Protein AF-A0A3M0YZY7-F1 (afdb_monomer)

Mean predicted aligned error: 3.22 Å

Foldseek 3Di:
DDDQAFEEEEEAQPPCVLVVCLLSVVLRHAPQEYADQDPVCQVVSQVSSVVRDPHPHYYDHDPLVRCVVRVGQEYAYPHPQQCQLVVLVVDLVRHLHAYEYEPQNHDDPVDDLVVRLVSLVVSVVSCVVSVHHYAYDQLQLVVLVVVVVVVCVVVVPDDFQEKEWAKAAADPDPQDALLVQLRNPVLNVLLNCCLVQVQWDWPLVPWDWDDDRNKIKIWIWTDRPPGIHIYIYITGYDDDPPRIWTWMDGPNWIWTWDWDADPVRAIWIWIDTPVDIDTDHRSSSVQVSCVVVVNHRQTSVNSSVSSVVSSSVSVVSVVVVVD

pLDDT: mean 96.31, std 4.99, range [47.91, 98.88]

Structure (mmCIF, N/CA/C/O backbone):
data_AF-A0A3M0YZY7-F1
#
_entry.id   AF-A0A3M0YZY7-F1
#
loop_
_atom_site.group_PDB
_atom_site.id
_atom_site.type_symbol
_atom_site.label_atom_id
_atom_site.label_alt_id
_atom_site.label_comp_id
_atom_site.label_asym_id
_atom_site.label_entity_id
_atom_site.label_seq_id
_atom_site.pdbx_PDB_ins_code
_atom_site.Cartn_x
_atom_site.Cartn_y
_atom_site.Cartn_z
_atom_site.occupancy
_atom_site.B_iso_or_equiv
_atom_site.auth_seq_id
_atom_site.auth_comp_id
_atom_site.auth_asym_id
_atom_site.auth_atom_id
_atom_site.pdbx_PDB_model_num
ATOM 1 N N . MET A 1 1 ? -5.269 -25.102 -25.346 1.00 47.91 1 MET A N 1
ATOM 2 C CA . MET A 1 1 ? -3.889 -24.738 -24.962 1.00 47.91 1 MET A CA 1
ATOM 3 C C . MET A 1 1 ? -4.014 -23.803 -23.776 1.00 47.91 1 MET A C 1
ATOM 5 O O . MET A 1 1 ? -4.890 -22.951 -23.838 1.00 47.91 1 MET A O 1
ATOM 9 N N . ALA A 1 2 ? -3.268 -24.015 -22.689 1.00 61.41 2 ALA A N 1
ATOM 10 C CA . ALA A 1 2 ? -3.267 -23.056 -21.584 1.00 61.41 2 ALA A CA 1
ATOM 11 C C . ALA A 1 2 ? -2.738 -21.711 -22.106 1.00 61.41 2 ALA A C 1
ATOM 13 O O . ALA A 1 2 ? -1.818 -21.710 -22.929 1.00 61.41 2 ALA A O 1
ATOM 14 N N . SER A 1 3 ? -3.344 -20.600 -21.687 1.00 72.69 3 SER A N 1
ATOM 15 C CA . SER A 1 3 ? -2.814 -19.271 -21.990 1.00 72.69 3 SER A CA 1
ATOM 16 C C . SER A 1 3 ? -1.376 -19.161 -21.463 1.00 72.69 3 SER A C 1
ATOM 18 O O . SER A 1 3 ? -1.067 -19.780 -20.439 1.00 72.69 3 SER A O 1
ATOM 20 N N . PRO A 1 4 ? -0.482 -1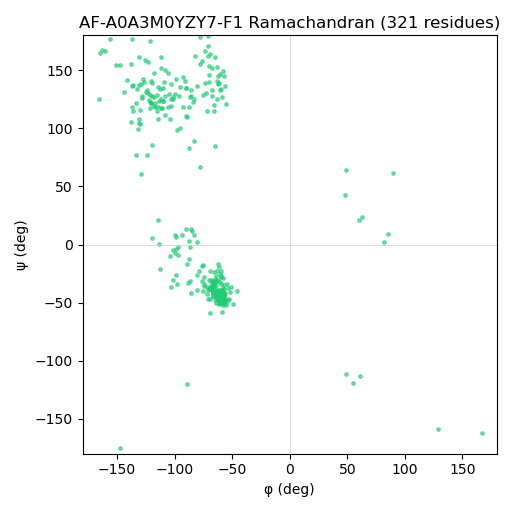8.438 -22.158 1.00 86.75 4 PRO A N 1
ATOM 21 C CA . PRO A 1 4 ? 0.873 -18.215 -21.665 1.00 86.75 4 PRO A CA 1
ATOM 22 C C . PRO A 1 4 ? 0.845 -17.526 -20.292 1.00 86.75 4 PRO A C 1
ATOM 24 O O . PRO A 1 4 ? -0.083 -16.776 -19.990 1.00 86.75 4 PRO A O 1
ATOM 27 N N . ALA A 1 5 ? 1.854 -17.806 -19.463 1.00 93.88 5 ALA A N 1
ATOM 28 C CA . ALA A 1 5 ? 2.016 -17.155 -18.166 1.00 93.88 5 ALA A CA 1
ATOM 29 C C . ALA A 1 5 ? 2.191 -15.634 -18.352 1.00 93.88 5 ALA A C 1
ATOM 31 O O . ALA A 1 5 ? 3.003 -15.245 -19.197 1.00 93.88 5 ALA A O 1
ATOM 32 N N . PRO A 1 6 ? 1.484 -14.783 -17.581 1.00 97.62 6 PRO A N 1
ATOM 33 C CA . PRO A 1 6 ? 1.647 -13.336 -17.670 1.00 97.62 6 PRO A CA 1
ATOM 34 C C . PRO A 1 6 ? 3.078 -12.908 -17.354 1.00 97.62 6 PRO A C 1
ATOM 36 O O . PRO A 1 6 ? 3.660 -13.355 -16.364 1.00 97.62 6 PRO A O 1
ATOM 39 N N . LYS A 1 7 ? 3.645 -12.023 -18.167 1.00 98.69 7 LYS A N 1
ATOM 40 C CA . LYS A 1 7 ? 4.985 -11.469 -17.975 1.00 98.69 7 LYS A CA 1
ATOM 41 C C . LYS A 1 7 ? 4.944 -10.209 -17.132 1.00 98.69 7 LYS A C 1
ATOM 43 O O . LYS A 1 7 ? 4.167 -9.295 -17.399 1.00 98.69 7 LYS A O 1
ATOM 48 N N . VAL A 1 8 ? 5.857 -10.126 -16.172 1.00 98.81 8 VAL A N 1
ATOM 49 C CA . VAL A 1 8 ? 5.970 -9.001 -15.244 1.00 98.81 8 VAL A CA 1
ATOM 50 C C . VAL A 1 8 ? 7.344 -8.350 -15.347 1.00 98.81 8 VAL A C 1
ATOM 52 O O . VAL A 1 8 ? 8.371 -9.025 -15.234 1.00 98.81 8 VAL A O 1
ATOM 55 N N . VAL A 1 9 ? 7.372 -7.029 -15.513 1.00 98.88 9 VAL A N 1
ATOM 56 C CA . VAL A 1 9 ? 8.584 -6.215 -15.336 1.00 98.88 9 VAL A CA 1
ATOM 57 C C . VAL A 1 9 ? 8.514 -5.499 -13.990 1.00 98.88 9 VAL A C 1
ATOM 59 O O . VAL A 1 9 ? 7.560 -4.780 -13.719 1.00 98.88 9 VAL A O 1
ATOM 62 N N . ILE A 1 10 ? 9.534 -5.679 -13.146 1.00 98.88 10 ILE A N 1
ATOM 63 C CA . ILE A 1 10 ? 9.585 -5.095 -11.799 1.00 98.88 10 ILE A CA 1
ATOM 64 C C . ILE A 1 10 ? 10.524 -3.889 -11.781 1.00 98.88 10 ILE A C 1
ATOM 66 O O . ILE A 1 10 ? 11.734 -4.015 -11.985 1.00 98.88 10 ILE A O 1
ATOM 70 N N . VAL A 1 11 ? 9.999 -2.715 -11.456 1.00 98.81 11 VAL A N 1
ATOM 71 C CA . VAL A 1 11 ? 10.780 -1.495 -11.263 1.00 98.81 11 VAL A CA 1
ATOM 72 C C . VAL A 1 11 ? 11.204 -1.392 -9.800 1.00 98.81 11 VAL A C 1
ATOM 74 O O . VAL A 1 11 ? 10.386 -1.159 -8.924 1.00 98.81 11 VAL A O 1
ATOM 77 N N . GLY A 1 12 ? 12.497 -1.544 -9.504 1.00 98.06 12 GLY A N 1
ATOM 78 C CA . GLY A 1 12 ? 13.015 -1.462 -8.132 1.00 98.06 12 GLY A CA 1
ATOM 79 C C . GLY A 1 12 ? 13.040 -2.795 -7.368 1.00 98.06 12 GLY A C 1
ATOM 80 O O . GLY A 1 12 ? 12.474 -2.928 -6.288 1.00 98.06 12 GLY A O 1
ATOM 81 N N . ALA A 1 13 ? 13.796 -3.781 -7.856 1.00 97.00 13 ALA A N 1
ATOM 82 C CA . ALA A 1 13 ? 13.826 -5.133 -7.279 1.00 97.00 13 ALA A CA 1
ATOM 83 C C . ALA A 1 13 ? 14.791 -5.359 -6.084 1.00 97.00 13 ALA A C 1
ATOM 85 O O . ALA A 1 13 ? 15.029 -6.501 -5.704 1.00 97.00 13 ALA A O 1
ATOM 86 N N . ARG A 1 14 ? 15.381 -4.320 -5.466 1.00 93.38 14 ARG A N 1
ATOM 87 C CA . ARG A 1 14 ? 16.314 -4.495 -4.320 1.00 93.38 14 ARG A CA 1
ATOM 88 C C . ARG A 1 14 ? 15.612 -4.596 -2.970 1.00 93.38 14 ARG A C 1
ATOM 90 O O . ARG A 1 14 ? 16.045 -5.369 -2.119 1.00 93.38 14 ARG A O 1
ATOM 97 N N . GLY A 1 15 ? 14.595 -3.764 -2.755 1.00 92.88 15 GLY A N 1
ATOM 98 C CA . GLY A 1 15 ? 13.867 -3.624 -1.494 1.00 92.88 15 GLY A CA 1
ATOM 99 C C . GLY A 1 15 ? 12.696 -4.593 -1.412 1.00 92.88 15 GLY A C 1
ATOM 100 O O . GLY A 1 15 ? 12.891 -5.804 -1.476 1.00 92.88 15 GLY A O 1
ATOM 101 N N . ILE A 1 16 ? 11.485 -4.054 -1.278 1.00 96.00 16 ILE A N 1
ATOM 102 C CA . ILE A 1 16 ? 10.255 -4.851 -1.267 1.00 96.00 16 ILE A CA 1
ATOM 103 C C . ILE A 1 16 ? 10.006 -5.553 -2.614 1.00 96.00 16 ILE A C 1
ATOM 105 O O . ILE A 1 16 ? 9.548 -6.692 -2.624 1.00 96.00 16 ILE A O 1
ATOM 109 N 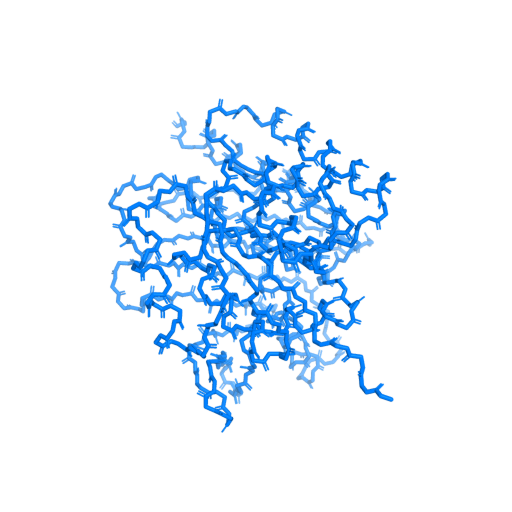N . GLY A 1 17 ? 10.462 -4.968 -3.731 1.00 98.06 17 GLY A N 1
ATOM 110 C CA . GLY A 1 17 ? 10.272 -5.526 -5.075 1.00 98.06 17 GLY A CA 1
ATOM 111 C C . GLY A 1 17 ? 10.865 -6.923 -5.309 1.00 98.06 17 GLY A C 1
ATOM 112 O O . GLY A 1 17 ? 10.369 -7.661 -6.154 1.00 98.06 17 GLY A O 1
ATOM 113 N N . ARG A 1 18 ? 11.867 -7.368 -4.531 1.00 98.06 18 ARG A N 1
ATOM 114 C CA . ARG A 1 18 ? 12.332 -8.774 -4.604 1.00 98.06 18 ARG A CA 1
ATOM 115 C C . ARG A 1 18 ? 11.285 -9.767 -4.097 1.00 98.06 18 ARG A C 1
ATOM 117 O O . ARG A 1 18 ? 11.244 -10.908 -4.548 1.00 98.06 18 ARG A O 1
ATOM 124 N N . HIS A 1 19 ? 10.470 -9.343 -3.131 1.00 98.00 19 HIS A N 1
ATOM 125 C CA . HIS A 1 19 ? 9.385 -10.148 -2.583 1.00 98.00 19 HIS A CA 1
ATOM 126 C C . HIS A 1 19 ? 8.217 -10.191 -3.570 1.00 98.00 19 HIS A C 1
ATOM 128 O O . HIS A 1 19 ? 7.710 -11.279 -3.815 1.00 98.00 19 HIS A O 1
ATOM 134 N N . HIS A 1 20 ? 7.907 -9.072 -4.235 1.00 98.62 20 HIS A N 1
ATOM 135 C CA . HIS A 1 20 ? 6.948 -9.038 -5.344 1.00 98.62 20 HIS A CA 1
ATOM 136 C C . HIS A 1 20 ? 7.359 -9.984 -6.471 1.00 98.62 20 HIS A C 1
ATOM 138 O O . HIS A 1 20 ? 6.595 -10.868 -6.834 1.00 98.62 20 HIS A O 1
ATOM 144 N N . ALA A 1 21 ? 8.600 -9.882 -6.961 1.00 98.62 21 ALA A N 1
ATOM 145 C CA . ALA A 1 21 ? 9.108 -10.758 -8.017 1.00 98.62 21 ALA A CA 1
ATOM 146 C C . ALA A 1 21 ? 8.994 -12.249 -7.646 1.00 98.62 21 ALA A C 1
ATOM 148 O O . ALA A 1 21 ? 8.580 -13.068 -8.466 1.00 98.62 21 ALA A O 1
ATOM 149 N N . ARG A 1 22 ? 9.302 -12.605 -6.391 1.00 98.25 22 ARG A N 1
ATOM 150 C CA . ARG A 1 22 ? 9.108 -13.972 -5.894 1.00 98.25 22 ARG A CA 1
ATOM 151 C C . ARG A 1 22 ? 7.632 -14.369 -5.877 1.00 98.25 22 ARG A C 1
ATOM 153 O O . ARG A 1 22 ? 7.326 -15.499 -6.243 1.00 98.25 22 ARG A O 1
ATOM 160 N N . TRP A 1 23 ? 6.738 -13.493 -5.427 1.00 98.50 23 TRP A N 1
ATOM 161 C CA . TRP A 1 23 ? 5.312 -13.804 -5.362 1.00 98.50 23 TRP A CA 1
ATOM 162 C C . TRP A 1 23 ? 4.665 -13.907 -6.733 1.00 98.50 23 TRP A C 1
ATOM 164 O O . TRP A 1 23 ? 3.919 -14.853 -6.943 1.00 98.50 23 TRP A O 1
ATOM 174 N N . TRP A 1 24 ? 5.045 -13.067 -7.695 1.00 98.56 24 TRP A N 1
ATOM 175 C CA . TRP A 1 24 ? 4.657 -13.254 -9.091 1.00 98.56 24 TRP A CA 1
ATOM 176 C C . TRP A 1 24 ? 5.027 -14.642 -9.606 1.00 98.56 24 TRP A C 1
ATOM 178 O O . TRP A 1 24 ? 4.173 -15.341 -10.141 1.00 98.56 24 TRP A O 1
ATOM 188 N N . TYR A 1 25 ? 6.266 -15.076 -9.361 1.00 98.31 25 TYR A N 1
ATOM 189 C CA . TYR A 1 25 ? 6.704 -16.421 -9.729 1.00 98.31 25 TYR A CA 1
ATOM 190 C C . TYR A 1 25 ? 5.885 -17.525 -9.034 1.00 98.31 25 TYR A C 1
ATOM 192 O O . TYR A 1 25 ? 5.484 -18.494 -9.675 1.00 98.31 25 TYR A O 1
ATOM 200 N N . VAL A 1 26 ? 5.623 -17.393 -7.728 1.00 97.31 26 VAL A N 1
ATOM 201 C CA . VAL A 1 26 ? 4.829 -18.372 -6.958 1.00 97.31 26 VAL A CA 1
ATOM 202 C C . VAL A 1 26 ? 3.382 -18.453 -7.454 1.00 97.31 26 VAL A C 1
ATOM 204 O O . VAL A 1 26 ? 2.821 -19.545 -7.478 1.00 97.31 26 VAL A O 1
ATOM 207 N N . GLU A 1 27 ? 2.800 -17.336 -7.888 1.00 97.69 27 GLU A N 1
ATOM 208 C CA . GLU A 1 27 ? 1.446 -17.267 -8.457 1.00 97.69 27 GLU A CA 1
ATOM 209 C C . GLU A 1 27 ? 1.394 -17.619 -9.958 1.00 97.69 27 GLU A C 1
ATOM 211 O O . GLU A 1 27 ? 0.351 -17.492 -10.595 1.00 97.69 27 GLU A O 1
ATOM 216 N N . GLY A 1 28 ? 2.503 -18.096 -10.534 1.00 97.06 28 GLY A N 1
ATOM 217 C CA . GLY A 1 28 ? 2.551 -18.612 -11.904 1.00 97.06 28 GLY A CA 1
ATOM 218 C C . GLY A 1 28 ? 2.755 -17.560 -12.996 1.00 97.06 28 GLY A C 1
ATOM 219 O O . GLY A 1 28 ? 2.671 -17.906 -14.173 1.00 97.06 28 GLY A O 1
ATOM 220 N N . ALA A 1 29 ? 3.049 -16.310 -12.637 1.00 98.25 29 ALA A N 1
ATOM 221 C CA . ALA A 1 29 ? 3.517 -15.292 -13.574 1.00 98.25 29 ALA A CA 1
ATOM 222 C C . ALA A 1 29 ? 5.035 -15.421 -13.820 1.00 98.25 29 ALA A C 1
ATOM 224 O O . ALA A 1 29 ? 5.767 -16.040 -13.046 1.00 98.25 29 ALA A O 1
ATOM 225 N N . GLU A 1 30 ? 5.528 -14.819 -14.900 1.00 98.31 30 GLU A N 1
ATOM 226 C CA . GLU A 1 30 ? 6.941 -14.797 -15.279 1.00 98.31 30 GLU A CA 1
ATOM 227 C C . GLU A 1 30 ? 7.561 -13.427 -14.954 1.00 98.31 30 GLU A C 1
ATOM 229 O O . GLU A 1 30 ? 7.299 -12.460 -15.669 1.00 98.31 30 GLU A O 1
ATOM 234 N N . PRO A 1 31 ? 8.432 -13.304 -13.931 1.00 98.50 31 PRO A N 1
ATOM 235 C CA . PRO A 1 31 ? 9.272 -12.120 -13.749 1.00 98.50 31 PRO A CA 1
ATOM 236 C C . PRO A 1 31 ? 10.279 -11.978 -14.907 1.00 98.50 31 PRO A C 1
ATOM 238 O O . PRO A 1 31 ? 11.420 -12.438 -14.829 1.00 98.50 31 PRO A O 1
ATOM 241 N N . ALA A 1 32 ? 9.840 -11.357 -16.000 1.00 98.56 32 ALA A N 1
ATOM 242 C CA . ALA A 1 32 ? 10.542 -11.289 -17.278 1.00 98.56 32 ALA A CA 1
ATOM 243 C C . ALA A 1 32 ? 11.659 -10.236 -17.289 1.00 98.56 32 ALA A C 1
ATOM 245 O O . ALA A 1 32 ? 12.616 -10.347 -18.063 1.00 98.56 32 ALA A O 1
ATOM 246 N N . GLY A 1 33 ? 11.582 -9.231 -16.414 1.00 98.56 33 GLY A N 1
ATOM 247 C CA . GLY A 1 33 ? 12.664 -8.270 -16.278 1.00 98.56 33 GLY A CA 1
ATOM 248 C C . GLY A 1 33 ? 12.626 -7.411 -15.024 1.00 98.56 33 GLY A C 1
ATOM 249 O O . GLY A 1 33 ? 11.620 -7.341 -14.321 1.00 98.56 33 GLY A O 1
ATOM 250 N N . ILE A 1 34 ? 13.754 -6.760 -14.739 1.00 98.75 34 ILE A N 1
ATOM 251 C CA . ILE A 1 34 ? 13.888 -5.813 -13.631 1.00 98.75 34 ILE A CA 1
ATOM 252 C C . ILE A 1 34 ? 14.539 -4.505 -14.076 1.00 98.75 34 ILE A C 1
ATOM 254 O O . ILE A 1 34 ? 15.549 -4.507 -14.785 1.00 98.75 34 ILE A O 1
ATOM 258 N N . VAL A 1 35 ? 13.996 -3.390 -13.593 1.00 98.56 35 VAL A N 1
ATOM 259 C CA . VAL A 1 35 ? 14.549 -2.046 -13.790 1.00 98.56 35 VAL A CA 1
ATOM 260 C C . VAL A 1 35 ? 15.214 -1.584 -12.496 1.00 98.56 35 VAL A C 1
ATOM 262 O O . VAL A 1 35 ? 14.616 -1.621 -11.417 1.00 98.56 35 VAL A O 1
A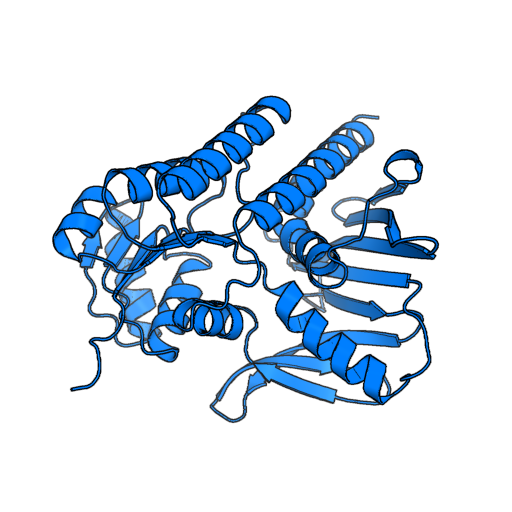TOM 265 N N . GLY A 1 36 ? 16.454 -1.115 -12.591 1.00 97.31 36 GLY A N 1
ATOM 266 C CA . GLY A 1 36 ? 17.150 -0.418 -11.508 1.00 97.31 36 GLY A CA 1
ATOM 267 C C . GLY A 1 36 ? 17.777 0.880 -12.003 1.00 97.31 36 GLY A C 1
ATOM 268 O O . GLY A 1 36 ? 17.999 1.055 -13.190 1.00 97.31 36 GLY A O 1
ATOM 269 N N . THR A 1 37 ? 18.105 1.802 -11.103 1.00 93.69 37 THR A N 1
ATOM 270 C CA . THR A 1 37 ? 18.699 3.097 -11.490 1.00 93.69 37 THR A CA 1
ATOM 271 C C . THR A 1 37 ? 20.223 3.062 -11.612 1.00 93.69 37 THR A C 1
ATOM 273 O O . THR A 1 37 ? 20.821 3.993 -12.140 1.00 93.69 37 THR A O 1
ATOM 276 N N . ASN A 1 38 ? 20.873 2.000 -11.124 1.00 94.06 38 ASN A N 1
ATOM 277 C CA . ASN A 1 38 ? 22.327 1.881 -11.116 1.00 94.06 38 ASN A CA 1
ATOM 278 C C . ASN A 1 38 ? 22.771 0.530 -11.686 1.00 94.06 38 ASN A C 1
ATOM 280 O O . ASN A 1 38 ? 22.668 -0.503 -11.011 1.00 94.06 38 ASN A O 1
ATOM 284 N N . ALA A 1 39 ? 23.338 0.574 -12.895 1.00 95.81 39 ALA A N 1
ATOM 285 C CA . ALA A 1 39 ? 23.857 -0.586 -13.614 1.00 95.81 39 ALA A CA 1
ATOM 286 C C . ALA A 1 39 ? 24.877 -1.398 -12.798 1.00 95.81 39 ALA A C 1
ATOM 288 O O . ALA A 1 39 ? 24.868 -2.625 -12.864 1.00 95.81 39 ALA A O 1
ATOM 289 N N . ALA A 1 40 ? 25.695 -0.748 -11.962 1.00 96.69 40 ALA A N 1
ATOM 290 C CA . ALA A 1 40 ? 26.689 -1.429 -11.131 1.00 96.69 40 ALA A CA 1
ATOM 291 C C . ALA A 1 40 ? 26.058 -2.335 -10.056 1.00 96.69 40 ALA A C 1
ATOM 293 O O . ALA A 1 40 ? 26.686 -3.290 -9.609 1.00 96.69 40 ALA A O 1
ATOM 294 N N . THR A 1 41 ? 24.811 -2.063 -9.653 1.00 95.75 41 THR A N 1
ATOM 295 C CA . THR A 1 41 ? 24.096 -2.828 -8.611 1.00 95.75 41 THR A CA 1
ATOM 296 C C . THR A 1 41 ? 23.115 -3.863 -9.171 1.00 95.75 41 THR A C 1
ATOM 298 O O . THR A 1 41 ? 22.571 -4.678 -8.421 1.00 95.75 41 THR A O 1
ATOM 301 N N . LEU A 1 42 ? 22.887 -3.867 -10.490 1.00 97.06 42 LEU A N 1
ATOM 302 C CA . LEU A 1 42 ? 21.991 -4.829 -11.137 1.00 97.06 42 LEU A CA 1
ATOM 303 C C . LEU A 1 42 ? 22.473 -6.283 -10.999 1.00 97.06 42 LEU A C 1
ATOM 305 O O . LEU A 1 42 ? 21.643 -7.111 -10.624 1.00 97.06 42 LEU A O 1
ATOM 309 N N . PRO A 1 43 ? 23.766 -6.627 -11.200 1.00 97.75 43 PRO A N 1
ATOM 310 C CA . PRO A 1 43 ? 24.217 -8.016 -11.072 1.00 97.75 43 PRO A CA 1
ATOM 311 C C . PRO A 1 43 ? 23.963 -8.610 -9.680 1.00 97.75 43 PRO A C 1
ATOM 313 O O . PRO A 1 43 ? 23.546 -9.760 -9.555 1.00 97.75 43 PRO A O 1
ATOM 316 N N . GLU A 1 44 ? 24.159 -7.815 -8.625 1.00 97.88 44 GLU A N 1
ATOM 317 C CA . GLU A 1 44 ? 23.865 -8.222 -7.245 1.00 97.88 44 GLU A CA 1
ATOM 318 C C . GLU A 1 44 ? 22.360 -8.431 -7.024 1.00 97.88 44 GLU A C 1
ATOM 320 O O . GLU A 1 44 ? 21.945 -9.393 -6.370 1.00 97.88 44 GLU A O 1
ATOM 325 N N . THR A 1 45 ? 21.533 -7.563 -7.611 1.00 97.94 45 THR A N 1
ATOM 326 C CA . THR A 1 45 ? 20.071 -7.684 -7.549 1.00 97.94 45 THR A CA 1
ATOM 327 C C . THR A 1 45 ? 19.607 -8.969 -8.240 1.00 97.94 45 THR A C 1
ATOM 329 O O . THR A 1 45 ? 18.871 -9.746 -7.637 1.00 97.94 45 THR A O 1
ATOM 332 N N . VAL A 1 46 ? 20.108 -9.259 -9.447 1.00 98.44 46 VAL A N 1
ATOM 333 C CA . VAL A 1 46 ? 19.823 -10.508 -10.180 1.00 98.44 46 VAL A CA 1
ATOM 334 C C . VAL A 1 46 ? 20.227 -11.732 -9.359 1.00 98.44 46 VAL A C 1
ATOM 336 O O . VAL A 1 46 ? 19.416 -12.636 -9.173 1.00 98.44 46 VAL A O 1
ATOM 339 N N . LYS A 1 47 ? 21.443 -11.740 -8.796 1.00 98.31 47 LYS A N 1
ATOM 340 C CA . LYS A 1 47 ? 21.925 -12.838 -7.943 1.00 98.31 47 LYS A CA 1
ATOM 341 C C . LYS A 1 47 ? 21.028 -13.048 -6.720 1.00 98.31 47 LYS A C 1
ATOM 343 O O . LYS A 1 47 ? 20.768 -14.186 -6.333 1.00 98.31 47 LYS A O 1
ATOM 348 N N . THR A 1 48 ? 20.541 -11.961 -6.123 1.00 98.19 48 THR A N 1
ATOM 349 C CA . THR A 1 48 ? 19.602 -12.024 -4.996 1.00 98.19 48 THR A CA 1
ATOM 350 C C . THR A 1 48 ? 18.300 -12.711 -5.412 1.00 98.19 48 THR A C 1
ATOM 352 O O . THR A 1 48 ? 17.876 -13.643 -4.733 1.00 98.19 48 THR A O 1
ATOM 355 N N . LEU A 1 49 ? 17.704 -12.334 -6.549 1.00 98.44 49 LEU A N 1
ATOM 356 C CA . LEU A 1 49 ? 16.474 -12.966 -7.047 1.00 98.44 49 LEU A CA 1
ATOM 357 C C . LEU A 1 49 ? 16.681 -14.449 -7.369 1.00 98.44 49 LEU A C 1
ATOM 359 O O . LEU A 1 49 ? 15.887 -15.277 -6.933 1.00 98.44 49 LEU A O 1
ATOM 363 N N . GLN A 1 50 ? 17.790 -14.788 -8.031 1.00 98.50 50 GLN A N 1
ATOM 364 C CA . GLN A 1 50 ? 18.163 -16.171 -8.352 1.00 98.50 50 GLN A CA 1
ATOM 365 C C . GLN A 1 50 ? 18.338 -17.055 -7.108 1.00 98.50 50 GLN A C 1
ATOM 367 O O . GLN A 1 50 ? 18.127 -18.263 -7.173 1.00 98.50 50 GLN A O 1
ATOM 372 N N . SER A 1 51 ? 18.702 -16.472 -5.960 1.00 97.94 51 SER A N 1
ATOM 373 C CA . SER A 1 51 ? 18.753 -17.203 -4.687 1.00 97.94 51 SER A CA 1
ATOM 374 C C . SER A 1 51 ? 17.373 -17.461 -4.066 1.00 97.94 51 SER A C 1
ATOM 376 O O . SER A 1 51 ? 17.242 -18.326 -3.203 1.00 97.94 51 SER A O 1
ATOM 378 N N . MET A 1 52 ? 16.344 -16.717 -4.486 1.00 97.06 52 MET A N 1
ATOM 379 C CA . MET A 1 52 ? 14.981 -16.791 -3.948 1.00 97.06 52 MET A CA 1
ATOM 380 C C . MET A 1 52 ? 14.054 -17.665 -4.804 1.00 97.06 52 MET A C 1
ATOM 382 O O . MET A 1 52 ? 13.151 -18.301 -4.258 1.00 97.06 52 MET A O 1
ATOM 386 N N . PHE A 1 53 ? 14.248 -17.661 -6.125 1.00 97.12 53 PHE A N 1
ATOM 387 C CA . PHE A 1 53 ? 13.474 -18.402 -7.127 1.00 97.12 53 PHE A CA 1
ATOM 388 C C . PHE A 1 53 ? 14.273 -18.452 -8.455 1.00 97.12 53 PHE A C 1
ATOM 390 O O . PHE A 1 53 ? 15.266 -17.733 -8.580 1.00 97.12 53 PHE A O 1
ATOM 397 N N . PRO A 1 54 ? 13.908 -19.276 -9.458 1.00 97.69 54 PRO A N 1
ATOM 398 C CA . PRO A 1 54 ? 14.696 -19.452 -10.681 1.00 97.69 54 PRO A CA 1
ATOM 399 C C . PRO A 1 54 ? 14.490 -18.282 -11.660 1.00 97.69 54 PRO A C 1
ATOM 401 O O . PRO A 1 54 ? 13.922 -18.434 -12.737 1.00 97.69 54 PRO A O 1
ATOM 404 N N . PHE A 1 55 ? 14.943 -17.089 -11.273 1.00 98.31 55 PHE A N 1
ATOM 405 C CA . PHE A 1 55 ? 14.853 -15.883 -12.089 1.00 98.31 55 PHE A CA 1
ATOM 406 C C . PHE A 1 55 ? 15.722 -15.992 -13.353 1.00 98.31 55 PHE A C 1
ATOM 408 O O . PHE A 1 55 ? 16.950 -16.114 -13.267 1.00 98.31 55 PHE A O 1
ATOM 415 N N . ALA A 1 56 ? 15.077 -15.897 -14.517 1.00 97.00 56 ALA A N 1
ATOM 416 C CA . ALA A 1 56 ? 15.706 -15.936 -15.841 1.00 97.00 56 ALA A CA 1
ATOM 417 C C . ALA A 1 56 ? 15.469 -14.656 -16.670 1.00 97.00 56 ALA A C 1
ATOM 419 O O . ALA A 1 56 ? 15.851 -14.601 -17.838 1.00 97.00 56 ALA A O 1
ATOM 420 N N . GLY A 1 57 ? 14.842 -13.639 -16.072 1.00 97.69 57 GLY A N 1
ATOM 421 C CA . GLY A 1 57 ? 14.534 -12.377 -16.732 1.00 97.69 57 GLY A CA 1
ATOM 422 C C . GLY A 1 57 ? 15.763 -11.509 -17.011 1.00 97.69 57 GLY A C 1
ATOM 423 O O . GLY A 1 57 ? 16.873 -11.755 -16.529 1.00 97.69 57 GLY A O 1
ATOM 424 N N . ILE A 1 58 ? 15.552 -10.445 -17.782 1.00 98.00 58 ILE A N 1
ATOM 425 C CA . ILE A 1 58 ? 16.596 -9.478 -18.135 1.00 98.00 58 ILE A CA 1
ATOM 426 C C . ILE A 1 58 ? 16.636 -8.302 -17.152 1.00 98.00 58 ILE A C 1
ATOM 428 O O . ILE A 1 58 ? 15.615 -7.835 -16.661 1.00 98.00 58 ILE A O 1
ATOM 432 N N . ALA A 1 59 ? 17.832 -7.797 -16.859 1.00 98.25 59 ALA A N 1
ATOM 433 C CA . ALA A 1 59 ? 18.017 -6.622 -16.012 1.00 98.25 59 ALA A CA 1
ATOM 434 C C . ALA A 1 59 ? 18.484 -5.428 -16.849 1.00 98.25 59 ALA A C 1
ATOM 436 O O . ALA A 1 59 ? 19.337 -5.580 -17.725 1.00 98.25 59 ALA A O 1
ATOM 437 N N . GLY A 1 60 ? 17.957 -4.243 -16.555 1.00 98.19 60 GLY A N 1
ATOM 438 C CA . GLY A 1 60 ? 18.287 -3.017 -17.274 1.00 98.19 60 GLY A CA 1
ATOM 439 C C . GLY A 1 60 ? 18.049 -1.760 -16.445 1.00 98.19 60 GLY A C 1
ATOM 440 O O . GLY A 1 60 ? 17.598 -1.815 -15.299 1.00 98.19 60 GLY A O 1
ATOM 441 N N . THR A 1 61 ? 18.391 -0.614 -17.029 1.00 98.00 61 THR A N 1
ATOM 442 C CA . THR A 1 61 ? 18.230 0.708 -16.398 1.00 98.00 61 THR A CA 1
ATOM 443 C C . THR A 1 61 ? 17.206 1.604 -17.086 1.00 98.00 61 THR A C 1
ATOM 445 O O . THR A 1 61 ? 17.003 2.733 -16.655 1.00 98.00 61 THR A O 1
ATOM 448 N N . SER A 1 62 ? 16.573 1.119 -18.152 1.00 98.00 62 SER A N 1
ATOM 449 C CA . SER A 1 62 ? 15.513 1.810 -18.883 1.00 98.00 62 SER A CA 1
ATOM 450 C C . SER A 1 62 ? 14.267 0.937 -18.839 1.00 98.00 62 SER A C 1
ATOM 452 O O . SER A 1 62 ? 14.325 -0.220 -19.256 1.00 98.00 62 SER A O 1
ATOM 454 N N . LEU A 1 63 ? 13.167 1.474 -18.299 1.00 98.50 63 LEU A N 1
ATOM 455 C CA . LEU A 1 63 ? 11.889 0.769 -18.311 1.00 98.50 63 LEU A CA 1
ATOM 456 C C . LEU A 1 63 ? 11.389 0.641 -19.753 1.00 98.50 63 LEU A C 1
ATOM 458 O O . LEU A 1 63 ? 11.042 -0.464 -20.148 1.00 98.50 63 LEU A O 1
ATOM 462 N N . ASN A 1 64 ? 11.470 1.707 -20.551 1.00 98.06 64 ASN A N 1
ATOM 463 C CA . ASN A 1 64 ? 11.168 1.666 -21.983 1.00 98.06 64 ASN A CA 1
ATOM 464 C C . ASN A 1 64 ? 11.887 0.505 -22.733 1.00 98.06 64 ASN A C 1
ATOM 466 O O . ASN A 1 64 ? 11.217 -0.305 -23.377 1.00 98.06 64 ASN A O 1
ATOM 470 N N .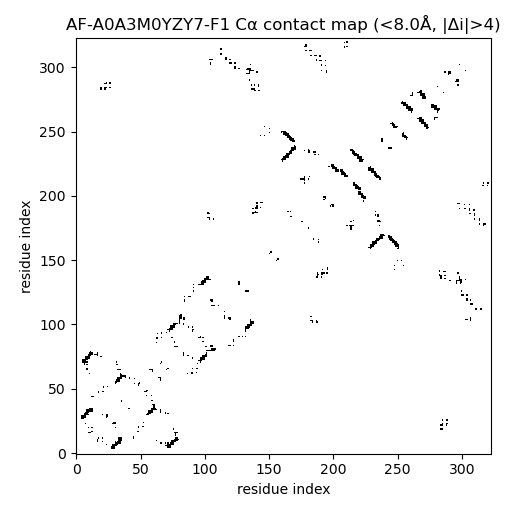 ASP A 1 65 ? 13.215 0.337 -22.599 1.00 98.00 65 ASP A N 1
ATOM 471 C CA . ASP A 1 65 ? 13.944 -0.787 -23.238 1.00 98.00 65 ASP A CA 1
ATOM 472 C C . ASP A 1 65 ? 13.385 -2.154 -22.810 1.00 98.00 65 ASP A C 1
ATOM 474 O O . ASP A 1 65 ? 13.185 -3.057 -23.626 1.00 98.00 65 ASP A O 1
ATOM 478 N N . LEU A 1 66 ? 13.108 -2.306 -21.514 1.00 98.19 66 LEU A N 1
ATOM 479 C CA . LEU A 1 66 ? 12.575 -3.541 -20.947 1.00 98.19 66 LEU A CA 1
ATOM 480 C C . LEU A 1 66 ? 11.137 -3.813 -21.393 1.00 98.19 66 LEU A C 1
ATOM 482 O O . LEU A 1 66 ? 10.824 -4.962 -21.690 1.00 98.19 66 LEU A O 1
ATOM 486 N N . ILE A 1 67 ? 10.291 -2.790 -21.513 1.00 98.44 67 ILE A N 1
ATOM 487 C CA . ILE A 1 67 ? 8.944 -2.911 -22.080 1.00 98.44 67 ILE A CA 1
ATOM 488 C C . ILE A 1 67 ? 9.032 -3.447 -23.511 1.00 98.44 67 ILE A C 1
ATOM 490 O O . ILE A 1 67 ? 8.415 -4.467 -23.822 1.00 98.44 67 ILE A O 1
ATOM 494 N N . HIS A 1 68 ? 9.875 -2.849 -24.355 1.00 97.94 68 HIS A N 1
ATOM 495 C CA . HIS A 1 68 ? 10.027 -3.277 -25.746 1.00 97.94 68 HIS A CA 1
ATOM 496 C C . HIS A 1 68 ? 10.552 -4.710 -25.873 1.00 97.94 68 HIS A C 1
ATOM 498 O O . HIS A 1 68 ? 10.079 -5.471 -26.718 1.00 97.94 68 HIS A O 1
ATOM 504 N N . ARG A 1 69 ? 11.512 -5.098 -25.029 1.00 98.19 69 ARG A N 1
ATOM 505 C CA . ARG A 1 69 ? 12.157 -6.417 -25.092 1.00 98.19 69 ARG A CA 1
ATOM 506 C C . ARG A 1 69 ? 11.335 -7.529 -24.448 1.00 98.19 69 ARG A C 1
ATOM 508 O O . ARG A 1 69 ? 11.340 -8.648 -24.958 1.00 98.19 69 ARG A O 1
ATOM 515 N N . CYS A 1 70 ? 10.674 -7.252 -23.328 1.00 98.06 70 CYS A N 1
ATOM 516 C CA . CYS A 1 70 ? 9.900 -8.249 -22.590 1.00 98.06 70 CYS A CA 1
ATOM 517 C C . CYS A 1 70 ? 8.467 -8.374 -23.111 1.00 98.06 70 CYS A C 1
ATOM 519 O O . CYS A 1 70 ? 7.930 -9.484 -23.054 1.00 98.06 70 CYS A O 1
ATOM 521 N N . GLN A 1 71 ? 7.885 -7.275 -23.616 1.00 98.12 71 GLN A N 1
ATOM 522 C CA . GLN A 1 71 ? 6.450 -7.130 -23.886 1.00 98.12 71 GLN A CA 1
ATOM 523 C C . GLN A 1 71 ? 5.633 -7.577 -22.657 1.00 98.12 71 GLN A C 1
ATOM 525 O O . GLN A 1 71 ? 4.999 -8.632 -22.704 1.00 98.12 71 GLN A O 1
ATOM 530 N N . PRO A 1 72 ? 5.766 -6.879 -21.509 1.00 98.56 72 PRO A N 1
ATOM 531 C CA . PRO A 1 72 ? 5.130 -7.302 -20.269 1.00 98.56 72 PRO A CA 1
ATOM 532 C C . PRO A 1 72 ? 3.611 -7.141 -20.324 1.00 98.56 72 PRO A C 1
ATOM 534 O O . PRO A 1 72 ? 3.106 -6.166 -20.871 1.00 98.56 72 PRO A O 1
ATOM 537 N N . ASP A 1 73 ? 2.901 -8.055 -19.666 1.00 98.75 73 ASP A N 1
ATOM 538 C CA . ASP A 1 73 ? 1.472 -7.914 -19.381 1.00 98.75 73 ASP A CA 1
ATOM 539 C C . ASP A 1 73 ? 1.241 -7.017 -18.153 1.00 98.75 73 ASP A C 1
ATOM 541 O O . ASP A 1 73 ? 0.183 -6.403 -18.011 1.00 98.75 73 ASP A O 1
ATOM 545 N N . ILE A 1 74 ? 2.226 -6.957 -17.245 1.00 98.88 74 ILE A N 1
ATOM 546 C CA . ILE A 1 74 ? 2.175 -6.190 -15.996 1.00 98.88 74 ILE A CA 1
ATOM 547 C C . ILE A 1 74 ? 3.507 -5.465 -15.760 1.00 98.88 74 ILE A C 1
ATOM 549 O O . ILE A 1 74 ? 4.584 -6.060 -15.870 1.00 98.88 74 ILE A O 1
ATOM 553 N N . VAL A 1 75 ? 3.447 -4.199 -15.348 1.00 98.88 75 VAL A N 1
ATOM 554 C CA . VAL A 1 75 ? 4.586 -3.485 -14.753 1.00 98.88 75 VAL A CA 1
ATOM 555 C C . VAL A 1 75 ? 4.317 -3.264 -13.266 1.00 98.88 75 VAL A C 1
ATOM 557 O O . VAL A 1 75 ? 3.305 -2.679 -12.889 1.00 98.88 75 VAL A O 1
ATOM 560 N N . ASP A 1 76 ? 5.230 -3.744 -12.421 1.00 98.88 76 ASP A N 1
ATOM 561 C CA . ASP A 1 76 ? 5.155 -3.643 -10.961 1.00 98.88 76 ASP A CA 1
ATOM 562 C C . ASP A 1 76 ? 6.188 -2.640 -10.431 1.00 98.88 76 ASP A C 1
ATOM 564 O O . ASP A 1 76 ? 7.401 -2.853 -10.512 1.00 98.88 76 ASP A O 1
ATOM 568 N N . ILE A 1 77 ? 5.707 -1.513 -9.918 1.00 98.88 77 ILE A N 1
ATOM 569 C CA . ILE A 1 77 ? 6.493 -0.346 -9.540 1.00 98.88 77 ILE A CA 1
ATOM 570 C C . ILE A 1 77 ? 6.763 -0.387 -8.037 1.00 98.88 77 ILE A C 1
ATOM 572 O O . ILE A 1 77 ? 5.942 0.029 -7.232 1.00 98.88 77 ILE A O 1
ATOM 576 N N . CYS A 1 78 ? 7.949 -0.861 -7.657 1.00 98.50 78 CYS A N 1
ATOM 577 C CA . CYS A 1 78 ? 8.420 -1.002 -6.273 1.00 98.50 78 CYS A CA 1
ATOM 578 C C . CYS A 1 78 ? 9.616 -0.084 -5.940 1.00 98.50 78 CYS A C 1
ATOM 580 O O . CYS A 1 78 ? 10.434 -0.395 -5.062 1.00 98.50 78 CYS A O 1
ATOM 582 N N . CYS A 1 79 ? 9.813 0.992 -6.702 1.00 97.44 79 CYS A N 1
ATOM 583 C CA . CYS A 1 79 ? 10.927 1.919 -6.508 1.00 97.44 79 CYS A CA 1
ATOM 584 C C . CYS A 1 79 ? 10.672 2.878 -5.323 1.00 97.44 79 CYS A C 1
ATOM 586 O O . CYS A 1 79 ? 9.645 2.789 -4.668 1.00 97.44 79 CYS A O 1
ATOM 588 N N . PRO A 1 80 ? 11.605 3.783 -4.973 1.00 96.50 80 PRO A N 1
ATOM 589 C CA . PRO A 1 80 ? 11.324 4.817 -3.976 1.00 96.50 80 PRO A CA 1
ATOM 590 C C . PRO A 1 80 ? 10.173 5.745 -4.398 1.00 96.50 80 PRO A C 1
ATOM 592 O O . PRO A 1 80 ? 10.052 6.073 -5.581 1.00 96.50 80 PRO A O 1
ATOM 595 N N . HIS A 1 81 ? 9.401 6.219 -3.414 1.00 96.38 81 HIS A N 1
ATOM 596 C CA . HIS A 1 81 ? 8.131 6.934 -3.618 1.00 96.38 81 HIS A CA 1
ATOM 597 C C . HIS A 1 81 ? 8.193 8.130 -4.594 1.00 96.38 81 HIS A C 1
ATOM 599 O O . HIS A 1 81 ? 7.302 8.222 -5.439 1.00 96.38 81 HIS A O 1
ATOM 605 N N . PRO A 1 82 ? 9.244 8.986 -4.598 1.00 97.69 82 PRO A N 1
ATOM 606 C CA . PRO A 1 82 ? 9.306 10.127 -5.523 1.00 97.69 82 PRO A CA 1
ATOM 607 C C . PRO A 1 82 ? 9.329 9.741 -7.010 1.00 97.69 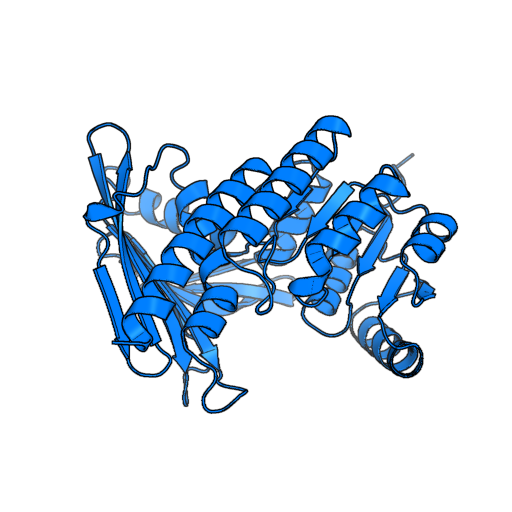82 PRO A C 1
ATOM 609 O O . PRO A 1 82 ? 9.106 10.576 -7.878 1.00 97.69 82 PRO A O 1
ATOM 612 N N . ALA A 1 83 ? 9.628 8.478 -7.332 1.00 97.88 83 ALA A N 1
ATOM 613 C CA . ALA A 1 83 ? 9.701 7.999 -8.708 1.00 97.88 83 ALA A CA 1
ATOM 614 C C . ALA A 1 83 ? 8.433 7.268 -9.186 1.00 97.88 83 ALA A C 1
ATOM 616 O O . ALA A 1 83 ? 8.390 6.901 -10.360 1.00 97.88 83 ALA A O 1
ATOM 617 N N . HIS A 1 84 ? 7.426 7.052 -8.327 1.00 98.62 84 HIS A N 1
ATOM 618 C CA . HIS A 1 84 ? 6.225 6.281 -8.676 1.00 98.62 84 HIS A CA 1
ATOM 619 C C . HIS A 1 84 ? 5.480 6.887 -9.869 1.00 98.62 84 HIS A C 1
ATOM 621 O O . HIS A 1 84 ? 5.371 6.235 -10.906 1.00 98.62 84 HIS A O 1
ATOM 627 N N . ALA A 1 85 ? 5.065 8.156 -9.761 1.00 98.44 85 ALA A N 1
ATOM 628 C CA . ALA A 1 85 ? 4.318 8.856 -10.809 1.00 98.44 85 ALA A CA 1
ATOM 629 C C . ALA A 1 85 ? 5.029 8.787 -12.167 1.00 98.44 85 ALA A C 1
ATOM 631 O O . ALA A 1 85 ? 4.433 8.401 -13.171 1.00 98.44 85 ALA A O 1
ATOM 632 N N . ARG A 1 86 ? 6.342 9.053 -12.187 1.00 98.12 86 ARG A N 1
ATOM 633 C CA . ARG A 1 86 ? 7.149 8.985 -13.412 1.00 98.12 86 ARG A CA 1
ATOM 634 C C . ARG A 1 86 ? 7.081 7.612 -14.082 1.00 98.12 86 ARG A C 1
ATOM 636 O O . ARG A 1 86 ? 6.928 7.553 -15.297 1.00 98.12 86 ARG A O 1
ATOM 643 N N . TYR A 1 87 ? 7.226 6.522 -13.328 1.00 98.69 87 TYR A N 1
ATOM 644 C CA . TYR A 1 87 ? 7.184 5.179 -13.912 1.00 98.69 87 TYR A CA 1
ATOM 645 C C . TYR A 1 87 ? 5.771 4.739 -14.303 1.00 98.69 87 TYR A C 1
ATOM 647 O O . TYR A 1 87 ? 5.637 3.965 -15.249 1.00 98.69 87 TYR A O 1
ATOM 655 N N . ILE A 1 88 ? 4.729 5.246 -13.637 1.00 98.69 88 ILE A N 1
ATOM 656 C CA . ILE A 1 88 ? 3.341 5.039 -14.072 1.00 98.69 88 ILE A CA 1
ATOM 657 C C . ILE A 1 88 ? 3.134 5.712 -15.436 1.00 98.69 88 ILE A C 1
ATOM 659 O O . ILE A 1 88 ? 2.722 5.042 -16.378 1.00 98.69 88 ILE A O 1
ATOM 663 N N . HIS A 1 89 ? 3.515 6.988 -15.582 1.00 98.44 89 HIS A N 1
ATOM 664 C CA . HIS A 1 89 ? 3.466 7.694 -16.869 1.00 98.44 89 HIS A CA 1
ATOM 665 C C . HIS A 1 89 ? 4.259 6.972 -17.965 1.00 98.44 89 HIS A C 1
ATOM 667 O O . HIS A 1 89 ? 3.741 6.757 -19.057 1.00 98.44 89 HIS A O 1
ATOM 673 N N . GLU A 1 90 ? 5.504 6.577 -17.678 1.00 98.38 90 GLU A N 1
ATOM 674 C CA . GLU A 1 90 ? 6.342 5.841 -18.633 1.00 98.38 90 GLU A CA 1
ATOM 675 C C . GLU A 1 90 ? 5.685 4.511 -19.039 1.00 98.38 90 GLU A C 1
ATOM 677 O O . GLU A 1 90 ? 5.669 4.177 -20.215 1.00 98.38 90 GLU A O 1
ATOM 682 N N . THR A 1 91 ? 5.064 3.783 -18.108 1.00 98.62 91 THR A N 1
ATOM 683 C CA . THR A 1 91 ? 4.367 2.528 -18.433 1.00 98.62 91 THR A CA 1
ATOM 684 C C . THR A 1 91 ? 3.187 2.748 -19.377 1.00 98.62 91 THR A C 1
ATOM 686 O O . THR A 1 91 ? 3.050 2.013 -20.355 1.00 98.62 91 THR A O 1
ATOM 689 N N . ILE A 1 92 ? 2.354 3.757 -19.096 1.00 98.31 92 ILE A N 1
ATOM 690 C CA . ILE A 1 92 ? 1.154 4.058 -19.890 1.00 98.31 92 ILE A CA 1
ATOM 691 C C . ILE A 1 92 ? 1.533 4.504 -21.304 1.00 98.31 92 ILE A C 1
ATOM 693 O O . ILE A 1 92 ? 0.903 4.074 -22.266 1.00 98.31 92 ILE A O 1
ATOM 697 N N . ASN A 1 93 ? 2.581 5.321 -21.432 1.00 97.44 93 ASN A N 1
ATOM 698 C CA . ASN A 1 93 ? 3.033 5.836 -22.724 1.00 97.44 93 ASN A CA 1
ATOM 699 C C . ASN A 1 93 ? 3.672 4.761 -23.614 1.00 97.44 93 ASN A C 1
ATOM 701 O O . ASN A 1 93 ? 3.616 4.871 -24.836 1.00 97.44 93 ASN A O 1
ATOM 705 N N . GLU A 1 94 ? 4.308 3.753 -23.017 1.00 97.81 94 GLU A N 1
ATOM 706 C CA . GLU A 1 94 ? 5.132 2.786 -23.750 1.00 97.81 94 GLU A CA 1
ATOM 707 C C . GLU A 1 94 ? 4.442 1.424 -23.935 1.00 97.81 94 GLU A C 1
ATOM 709 O O . GLU A 1 94 ? 4.957 0.571 -24.659 1.00 97.81 94 GLU A O 1
ATOM 714 N N . SER A 1 95 ? 3.302 1.171 -23.276 1.00 97.62 95 SER A N 1
ATOM 715 C CA . SER A 1 95 ? 2.635 -0.137 -23.333 1.00 97.62 95 SER A CA 1
ATOM 716 C C . SER A 1 95 ? 1.159 -0.134 -22.933 1.00 97.62 95 SER A C 1
ATOM 718 O O . SER A 1 95 ? 0.657 0.786 -22.286 1.00 97.62 95 SER A O 1
ATOM 720 N N . ASP A 1 96 ? 0.490 -1.247 -23.246 1.00 97.62 96 ASP A N 1
ATOM 721 C CA . ASP A 1 96 ? -0.822 -1.622 -22.704 1.00 97.62 96 ASP A CA 1
ATOM 722 C C . ASP A 1 96 ? -0.737 -2.454 -21.412 1.00 97.62 96 ASP A C 1
ATOM 724 O O . ASP A 1 96 ? -1.730 -3.041 -20.981 1.00 97.62 96 ASP A O 1
ATOM 728 N N . ALA A 1 97 ? 0.441 -2.523 -20.783 1.00 98.44 97 ALA A N 1
ATOM 729 C CA . ALA A 1 97 ? 0.631 -3.310 -19.575 1.00 98.44 97 ALA A CA 1
ATOM 730 C C . ALA A 1 97 ? -0.241 -2.783 -18.429 1.00 98.44 97 ALA A C 1
ATOM 732 O O . ALA A 1 97 ? -0.382 -1.576 -18.208 1.00 98.44 97 ALA A O 1
ATOM 733 N N . ARG A 1 98 ? -0.787 -3.717 -17.654 1.00 98.62 98 ARG A N 1
ATOM 734 C CA . ARG A 1 98 ? -1.490 -3.415 -16.409 1.00 98.62 98 ARG A CA 1
ATOM 735 C C . ARG A 1 98 ? -0.473 -2.954 -15.358 1.00 98.62 98 ARG A C 1
ATOM 737 O O . ARG A 1 98 ? 0.704 -3.317 -15.420 1.00 98.62 98 ARG A O 1
ATOM 744 N N . ILE A 1 99 ? -0.903 -2.156 -14.389 1.00 98.88 99 ILE A N 1
ATOM 745 C CA . ILE A 1 99 ? 0.005 -1.475 -13.459 1.00 98.88 99 ILE A CA 1
ATOM 746 C C . ILE A 1 99 ? -0.234 -1.925 -12.023 1.00 98.88 99 ILE A C 1
ATOM 748 O O . ILE A 1 99 ? -1.334 -1.807 -11.485 1.00 98.88 99 ILE A O 1
ATOM 752 N N . VAL A 1 100 ? 0.837 -2.359 -11.368 1.00 98.88 100 VAL A N 1
ATOM 753 C CA . VAL A 1 100 ? 0.897 -2.522 -9.914 1.00 98.88 100 VAL A CA 1
ATOM 754 C C . VAL A 1 100 ? 1.875 -1.490 -9.370 1.00 98.88 100 VAL A C 1
ATOM 756 O O . VAL A 1 100 ? 2.948 -1.301 -9.932 1.00 98.88 100 VAL A O 1
ATOM 759 N N . CYS A 1 101 ? 1.514 -0.783 -8.304 1.00 98.81 101 CYS A N 1
ATOM 760 C CA . CYS A 1 101 ? 2.362 0.239 -7.702 1.00 98.81 101 CYS A CA 1
ATOM 761 C C . CYS A 1 101 ? 2.431 0.067 -6.189 1.00 98.81 101 CYS A C 1
ATOM 763 O O . CYS A 1 101 ? 1.404 -0.064 -5.518 1.00 98.81 101 CYS A O 1
ATOM 765 N N . GLU A 1 102 ? 3.645 0.140 -5.649 1.00 98.56 102 GLU A N 1
ATOM 766 C CA . GLU A 1 102 ? 3.867 0.250 -4.217 1.00 98.56 102 GLU A CA 1
ATOM 767 C C . GLU A 1 102 ? 3.296 1.533 -3.636 1.00 98.56 102 GLU A C 1
ATOM 769 O O . GLU A 1 102 ? 3.151 2.560 -4.300 1.00 98.56 102 GLU A O 1
ATOM 774 N N . LYS A 1 103 ? 2.953 1.453 -2.352 1.00 98.06 103 LYS A N 1
ATOM 775 C CA . LYS A 1 103 ? 2.458 2.592 -1.587 1.00 98.06 103 LYS A CA 1
ATOM 776 C C . LYS A 1 103 ? 3.610 3.519 -1.175 1.00 98.06 103 LYS A C 1
ATOM 778 O O . LYS A 1 103 ? 4.726 3.044 -0.949 1.00 98.06 103 LYS A O 1
ATOM 783 N N . PRO A 1 104 ? 3.326 4.809 -0.929 1.00 98.50 104 PRO A N 1
ATOM 784 C CA . PRO A 1 104 ? 2.112 5.539 -1.304 1.00 98.50 104 PRO A CA 1
ATOM 785 C C . PRO A 1 104 ? 2.052 5.776 -2.822 1.00 98.50 104 PRO A C 1
ATOM 787 O O . PRO A 1 104 ? 3.080 5.708 -3.486 1.00 98.50 104 PRO A O 1
ATOM 790 N N . LEU A 1 105 ? 0.869 6.087 -3.364 1.00 98.56 105 LEU A N 1
ATOM 791 C CA . LEU A 1 105 ? 0.699 6.358 -4.802 1.00 98.56 105 LEU A CA 1
ATOM 792 C C . LEU A 1 105 ? 1.639 7.477 -5.281 1.00 98.56 105 LEU A C 1
ATOM 794 O O . LEU A 1 105 ? 2.377 7.302 -6.246 1.00 98.56 105 LEU A O 1
ATOM 798 N N . VAL A 1 106 ? 1.644 8.597 -4.555 1.00 98.31 106 VAL A N 1
ATOM 799 C CA . VAL A 1 106 ? 2.563 9.720 -4.756 1.00 98.31 106 VAL A CA 1
ATOM 800 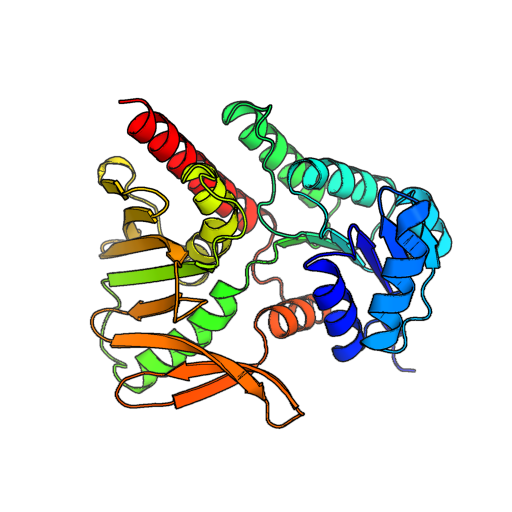C C . VAL A 1 106 ? 3.077 10.212 -3.412 1.00 98.31 106 VAL A C 1
ATOM 802 O O . VAL A 1 106 ? 2.322 10.327 -2.444 1.00 98.31 106 VAL A O 1
ATOM 805 N N . PHE A 1 107 ? 4.374 10.493 -3.345 1.00 98.31 107 PHE A N 1
ATOM 806 C CA . PHE A 1 107 ? 4.969 11.273 -2.269 1.00 98.31 107 PHE A CA 1
ATOM 807 C C . PHE A 1 107 ? 6.377 11.708 -2.664 1.00 98.31 107 PHE A C 1
ATOM 809 O O . PHE A 1 107 ? 7.237 10.872 -2.947 1.00 98.31 107 PHE A O 1
ATOM 816 N N . ASP A 1 108 ? 6.619 13.010 -2.600 1.00 97.50 108 ASP A N 1
ATOM 817 C CA . ASP A 1 108 ? 7.921 13.623 -2.807 1.00 97.50 108 ASP A CA 1
ATOM 818 C C . ASP A 1 108 ? 8.106 14.709 -1.737 1.00 97.50 108 ASP A C 1
ATOM 820 O O . ASP A 1 108 ? 7.287 15.632 -1.681 1.00 97.50 108 ASP A O 1
ATOM 824 N N . PRO A 1 109 ? 9.120 14.602 -0.855 1.00 95.19 109 PRO A N 1
ATOM 825 C CA . PRO A 1 109 ? 9.349 15.599 0.189 1.00 95.19 109 PRO A CA 1
ATOM 826 C C . PRO A 1 109 ? 9.654 17.000 -0.354 1.00 95.19 109 PRO A C 1
ATOM 828 O O . PRO A 1 109 ? 9.494 17.969 0.387 1.00 95.19 109 PRO A O 1
ATOM 831 N N . ASP A 1 110 ? 10.061 17.114 -1.621 1.00 96.50 110 ASP A N 1
ATOM 832 C CA . ASP A 1 110 ? 10.366 18.392 -2.265 1.00 96.50 110 ASP A CA 1
ATOM 833 C C . ASP A 1 110 ? 9.119 19.061 -2.881 1.00 96.50 110 ASP A C 1
ATOM 835 O O . ASP A 1 110 ? 9.202 20.175 -3.405 1.00 96.50 110 ASP A O 1
ATOM 839 N N . LYS A 1 111 ? 7.943 18.417 -2.802 1.00 97.62 111 LYS A N 1
ATOM 840 C CA . LYS A 1 111 ? 6.665 18.941 -3.305 1.00 97.62 111 LYS A CA 1
ATOM 841 C C . LYS A 1 111 ? 5.719 19.344 -2.177 1.00 97.62 111 LYS A C 1
ATOM 843 O O . LYS A 1 111 ? 5.692 18.772 -1.089 1.00 97.62 111 LYS A O 1
ATOM 848 N N . THR A 1 112 ? 4.880 20.333 -2.463 1.00 97.88 112 THR A N 1
ATOM 849 C CA . THR A 1 112 ? 3.777 20.727 -1.580 1.00 97.88 112 THR A CA 1
ATOM 850 C C . THR A 1 112 ? 2.611 19.742 -1.679 1.00 97.88 112 THR A C 1
ATOM 852 O O . THR A 1 112 ? 2.435 19.062 -2.688 1.00 97.88 112 THR A O 1
ATOM 855 N N . VAL A 1 113 ? 1.760 19.692 -0.651 1.00 98.00 113 VAL A N 1
ATOM 856 C CA . VAL A 1 113 ? 0.565 18.831 -0.664 1.00 98.00 113 VAL A CA 1
ATOM 857 C C . VAL A 1 113 ? -0.382 19.124 -1.836 1.00 98.00 113 VAL A C 1
ATOM 859 O O . VAL A 1 113 ? -0.806 18.159 -2.467 1.00 98.00 113 VAL A O 1
ATOM 862 N N . PRO A 1 114 ? -0.669 20.388 -2.212 1.00 98.56 114 PRO A N 1
ATOM 863 C CA . PRO A 1 114 ? -1.437 20.671 -3.424 1.00 98.56 114 PRO A CA 1
ATOM 864 C C . PRO A 1 114 ? -0.823 20.077 -4.698 1.00 98.56 114 PRO A C 1
ATOM 866 O O . PRO A 1 114 ? -1.550 19.472 -5.475 1.00 98.56 114 PRO A O 1
ATOM 869 N N . GLN A 1 115 ? 0.502 20.168 -4.877 1.00 98.50 115 GLN A N 1
ATOM 870 C CA . GLN A 1 115 ? 1.188 19.577 -6.038 1.00 98.50 115 GLN A CA 1
ATOM 871 C C . GLN A 1 115 ? 1.110 18.046 -6.043 1.00 98.50 115 GLN A C 1
ATOM 873 O O . GLN A 1 115 ? 0.967 17.439 -7.096 1.00 98.50 115 GLN A O 1
ATOM 878 N N . LEU A 1 116 ? 1.201 17.412 -4.870 1.00 98.62 116 LEU A N 1
ATOM 879 C CA . LEU A 1 116 ? 1.047 15.961 -4.751 1.00 98.62 116 LEU A CA 1
ATOM 880 C C . LEU A 1 116 ? -0.389 15.518 -5.060 1.00 98.62 116 LEU A C 1
ATOM 882 O O . LEU A 1 116 ? -0.585 14.492 -5.699 1.00 98.62 116 LEU A O 1
ATOM 886 N N . LEU A 1 117 ? -1.396 16.281 -4.629 1.00 98.69 117 LEU A N 1
ATOM 887 C CA . LEU A 1 117 ? -2.797 15.991 -4.948 1.00 98.69 117 LEU A CA 1
ATOM 888 C C . LEU A 1 117 ? -3.100 16.173 -6.439 1.00 98.69 117 LEU A C 1
ATOM 890 O O . LEU A 1 117 ? -3.834 15.364 -6.997 1.00 98.69 117 LEU A O 1
ATOM 894 N N . GLU A 1 118 ? -2.530 17.201 -7.068 1.00 98.62 118 GLU A N 1
ATOM 895 C CA . GLU A 1 118 ? -2.618 17.424 -8.515 1.00 98.62 118 GLU A CA 1
ATOM 896 C C . GLU A 1 118 ? -1.984 16.260 -9.288 1.00 98.62 118 GLU A C 1
ATOM 898 O O . GLU A 1 118 ? -2.663 15.641 -10.098 1.00 98.62 118 GLU A O 1
ATOM 903 N N . GLU A 1 119 ? -0.750 15.868 -8.951 1.00 98.56 119 GLU A N 1
ATOM 904 C CA . GLU A 1 119 ? -0.074 14.723 -9.581 1.00 98.56 119 GLU A CA 1
ATOM 905 C C . GLU A 1 119 ? -0.860 13.414 -9.397 1.00 98.56 119 GLU A C 1
ATOM 907 O O . GLU A 1 119 ? -0.972 12.612 -10.321 1.00 98.56 119 GLU A O 1
ATOM 912 N N . ALA A 1 120 ? -1.451 13.186 -8.220 1.00 98.69 120 ALA A N 1
ATOM 913 C CA . ALA A 1 120 ? -2.300 12.019 -7.996 1.00 98.69 120 ALA A CA 1
ATOM 914 C C . ALA A 1 120 ? -3.522 12.024 -8.934 1.00 98.69 120 ALA A C 1
ATOM 916 O O . ALA A 1 120 ? -3.840 11.007 -9.552 1.00 98.69 120 ALA A O 1
ATOM 917 N N . GLU A 1 121 ? -4.199 13.164 -9.057 1.00 98.62 121 GLU A N 1
ATOM 918 C CA . GLU A 1 121 ? -5.384 13.310 -9.901 1.00 98.62 121 GLU A CA 1
ATOM 919 C C . GLU A 1 121 ? -5.057 13.177 -11.396 1.00 98.62 121 GLU A C 1
ATOM 921 O O . GLU A 1 121 ? -5.804 12.525 -12.127 1.00 98.62 121 GLU A O 1
ATOM 926 N N . GLU A 1 122 ? -3.909 13.694 -11.839 1.00 98.50 122 GLU A N 1
ATOM 927 C CA . GLU A 1 122 ? -3.394 13.488 -13.197 1.00 98.50 122 GLU A CA 1
ATOM 928 C C . GLU A 1 122 ? -3.193 11.997 -13.502 1.00 98.50 122 GLU A C 1
ATOM 930 O O . GLU A 1 122 ? -3.616 11.516 -14.556 1.00 98.50 122 GLU A O 1
ATOM 935 N N . LEU A 1 123 ? -2.615 11.231 -12.567 1.00 98.56 123 LEU A N 1
ATOM 936 C CA . LEU A 1 123 ? -2.477 9.778 -12.719 1.00 98.56 123 LEU A CA 1
ATOM 937 C C . LEU A 1 123 ? -3.840 9.083 -12.796 1.00 98.56 123 LEU A C 1
ATOM 939 O O . LEU A 1 123 ? -4.016 8.178 -13.612 1.00 98.56 123 LEU A O 1
ATOM 943 N N . ARG A 1 124 ? -4.810 9.505 -11.972 1.00 98.69 124 ARG A N 1
ATOM 944 C CA . ARG A 1 124 ? -6.181 8.972 -11.996 1.00 98.69 124 ARG A CA 1
ATOM 945 C C . ARG A 1 124 ? -6.821 9.172 -13.361 1.00 98.69 124 ARG A C 1
ATOM 947 O O . ARG A 1 124 ? -7.349 8.219 -13.931 1.00 98.69 124 ARG A O 1
ATOM 954 N N . GLN A 1 125 ? -6.752 10.393 -13.882 1.00 98.50 125 GLN A N 1
ATOM 955 C CA . GLN A 1 125 ? -7.273 10.728 -15.200 1.00 98.50 125 GLN A CA 1
ATOM 956 C C . GLN A 1 125 ? -6.592 9.891 -16.283 1.00 98.50 125 GLN A C 1
ATOM 958 O O . GLN A 1 125 ? -7.279 9.254 -17.077 1.00 98.50 125 GLN A O 1
ATOM 963 N N . LEU A 1 126 ? -5.261 9.822 -16.269 1.00 98.06 126 LEU A N 1
ATOM 964 C CA . LEU A 1 126 ? -4.497 9.108 -17.284 1.00 98.06 126 LEU A CA 1
ATOM 965 C C . LEU A 1 126 ? -4.811 7.603 -17.313 1.00 98.06 126 LEU A C 1
ATOM 967 O O . LEU A 1 126 ? -4.953 7.023 -18.390 1.00 98.06 126 LEU A O 1
ATOM 971 N N . ILE A 1 127 ? -4.942 6.979 -16.138 1.00 98.44 127 ILE A N 1
ATOM 972 C CA . ILE A 1 127 ? -5.303 5.562 -15.995 1.00 98.44 127 ILE A CA 1
ATOM 973 C C . ILE A 1 127 ? -6.704 5.293 -16.554 1.00 98.44 127 ILE A C 1
ATOM 975 O O . ILE A 1 127 ? -6.881 4.318 -17.284 1.00 98.44 127 ILE A O 1
ATOM 979 N N . HIS A 1 128 ? -7.678 6.161 -16.261 1.00 98.31 128 HIS A N 1
ATOM 980 C CA . HIS A 1 128 ? -9.040 6.038 -16.795 1.00 98.31 128 HIS A CA 1
ATOM 981 C C . HIS A 1 128 ? -9.092 6.260 -18.309 1.00 98.31 128 HIS A C 1
ATOM 983 O O . HIS A 1 128 ? -9.730 5.484 -19.012 1.00 98.31 128 HIS A O 1
ATOM 989 N N . GLU A 1 129 ? -8.397 7.276 -18.827 1.00 98.25 129 GLU A N 1
ATOM 990 C CA . GLU A 1 129 ? -8.353 7.586 -20.265 1.00 98.25 129 GLU A CA 1
ATOM 991 C C . GLU A 1 129 ? -7.779 6.442 -21.109 1.00 98.25 129 GLU A C 1
ATOM 993 O O . GLU A 1 129 ? -8.196 6.254 -22.251 1.00 98.25 129 GLU A O 1
ATOM 998 N N . HIS A 1 130 ? -6.846 5.670 -20.548 1.00 98.12 130 HIS A N 1
ATOM 999 C CA . HIS A 1 130 ? -6.216 4.526 -21.215 1.00 98.12 130 HIS A CA 1
ATOM 1000 C C . HIS A 1 130 ? -6.823 3.175 -20.806 1.00 98.12 130 HIS A C 1
ATOM 1002 O O . HIS A 1 130 ? -6.264 2.131 -21.154 1.00 98.12 130 HIS A O 1
ATOM 1008 N N . GLU A 1 131 ? -7.926 3.190 -20.046 1.00 97.31 131 GLU A N 1
ATOM 1009 C CA . GLU A 1 131 ? -8.620 2.000 -19.533 1.00 97.31 131 GLU A CA 1
ATOM 1010 C C . GLU A 1 131 ? -7.652 0.988 -18.885 1.00 97.31 131 GLU A C 1
ATOM 1012 O O . GLU A 1 131 ? -7.717 -0.221 -19.118 1.00 97.31 131 GLU A O 1
ATOM 1017 N N . ARG A 1 132 ? -6.686 1.486 -18.099 1.00 96.81 132 ARG A N 1
ATOM 1018 C CA . ARG A 1 132 ? -5.633 0.654 -17.500 1.00 96.81 132 ARG 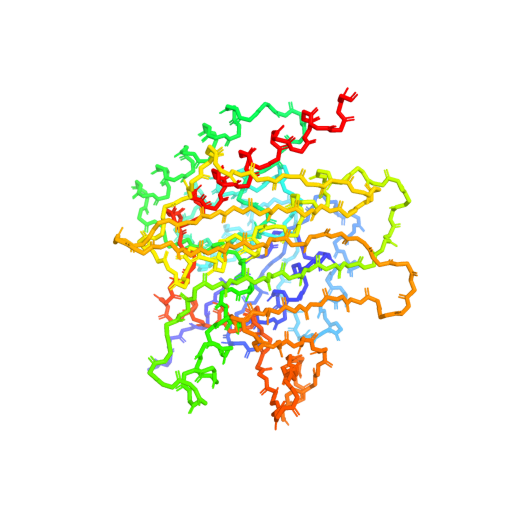A CA 1
ATOM 1019 C C . ARG A 1 132 ? -6.092 0.049 -16.181 1.00 96.81 132 ARG A C 1
ATOM 1021 O O . ARG A 1 132 ? -6.449 0.758 -15.243 1.00 96.81 132 ARG A O 1
ATOM 1028 N N . ASP A 1 133 ? -5.955 -1.268 -16.059 1.00 98.12 133 ASP A N 1
ATOM 1029 C CA . ASP A 1 133 ? -6.049 -1.937 -14.763 1.00 98.12 133 ASP A CA 1
ATOM 1030 C C . ASP A 1 133 ? -4.914 -1.459 -13.849 1.00 98.12 133 ASP A C 1
ATOM 1032 O O . ASP A 1 133 ? -3.732 -1.591 -14.176 1.00 98.12 133 ASP A O 1
ATOM 1036 N N . PHE A 1 134 ? -5.267 -0.971 -12.663 1.00 98.75 134 PHE A N 1
ATOM 1037 C CA . PHE A 1 134 ? -4.319 -0.441 -11.687 1.00 98.75 134 PHE A CA 1
ATOM 1038 C C . PHE A 1 134 ? -4.535 -1.061 -10.305 1.00 98.75 134 PHE A C 1
ATOM 1040 O O . PHE A 1 134 ? -5.673 -1.167 -9.850 1.00 98.75 134 PHE A O 1
ATOM 1047 N N . LEU A 1 135 ? -3.453 -1.413 -9.609 1.00 98.69 135 LEU A N 1
ATOM 1048 C CA . LEU A 1 135 ? -3.468 -1.832 -8.207 1.00 98.69 135 LEU A CA 1
ATOM 1049 C C . LEU A 1 135 ? -2.448 -1.043 -7.383 1.00 98.69 135 LEU A C 1
ATOM 1051 O O . LEU A 1 135 ? -1.251 -1.093 -7.660 1.00 98.69 135 LEU A O 1
ATOM 1055 N N . LEU A 1 136 ? -2.905 -0.424 -6.293 1.00 98.75 136 LEU A N 1
ATOM 1056 C CA . LEU A 1 136 ? -2.030 0.040 -5.216 1.00 98.75 136 LEU A CA 1
ATOM 1057 C C . LEU A 1 136 ? -1.793 -1.092 -4.206 1.00 98.75 136 LEU A C 1
ATOM 1059 O O . LEU A 1 136 ? -2.747 -1.655 -3.659 1.00 98.75 136 LEU A O 1
ATOM 1063 N N . THR A 1 137 ? -0.539 -1.418 -3.891 1.00 98.00 137 THR A N 1
ATOM 1064 C CA . THR A 1 137 ? -0.228 -2.518 -2.965 1.00 98.00 137 THR A CA 1
ATOM 1065 C C . THR A 1 137 ? -0.312 -2.077 -1.504 1.00 98.00 137 THR A C 1
ATOM 1067 O O . THR A 1 137 ? 0.649 -1.686 -0.841 1.00 98.00 137 THR A O 1
ATOM 1070 N N . THR A 1 138 ? -1.513 -2.200 -0.943 1.00 97.00 138 THR A N 1
ATOM 1071 C CA . THR A 1 138 ? -1.764 -2.056 0.493 1.00 97.00 138 THR A CA 1
ATOM 1072 C C . THR A 1 138 ? -2.228 -3.379 1.098 1.00 97.00 138 THR A C 1
ATOM 1074 O O . THR A 1 138 ? -3.361 -3.797 0.895 1.00 97.00 138 THR A O 1
ATOM 1077 N N . GLN A 1 139 ? -1.362 -4.017 1.885 1.00 95.56 139 GLN A N 1
ATOM 1078 C CA . GLN A 1 139 ? -1.557 -5.374 2.422 1.00 95.56 139 GLN A CA 1
ATOM 1079 C C . GLN A 1 139 ? -2.682 -5.510 3.470 1.00 95.56 139 GLN A C 1
ATOM 1081 O O . GLN A 1 139 ? -3.307 -6.559 3.594 1.00 95.56 139 GLN A O 1
ATOM 1086 N N . TYR A 1 140 ? -2.951 -4.463 4.250 1.00 97.00 140 TYR A N 1
ATOM 1087 C CA . TYR A 1 140 ? -3.857 -4.534 5.404 1.00 97.00 140 TYR A CA 1
ATOM 1088 C C . TYR A 1 140 ? -5.343 -4.762 5.075 1.00 97.00 140 TYR A C 1
ATOM 1090 O O . TYR A 1 140 ? -5.983 -5.476 5.842 1.00 97.00 140 TYR A O 1
ATOM 1098 N N . PRO A 1 141 ? -5.902 -4.261 3.956 1.00 96.69 141 PRO A N 1
ATOM 1099 C CA . PRO A 1 141 ? -7.197 -4.713 3.450 1.00 96.69 141 PRO A CA 1
ATOM 1100 C C . PRO A 1 141 ? -7.398 -6.237 3.418 1.00 96.69 141 PRO A C 1
ATOM 1102 O O . PRO A 1 141 ? -8.475 -6.707 3.771 1.00 96.69 141 PRO A O 1
ATOM 1105 N N . VAL A 1 142 ? -6.376 -7.024 3.049 1.00 97.31 142 VAL A N 1
ATOM 1106 C CA . VAL A 1 142 ? -6.479 -8.497 3.043 1.00 97.31 142 VAL A CA 1
ATOM 1107 C C . VAL A 1 142 ? -6.557 -9.048 4.467 1.00 97.31 142 VAL A C 1
ATOM 1109 O O . VAL A 1 142 ? -7.435 -9.852 4.766 1.00 97.31 142 VAL A O 1
ATOM 1112 N N . LEU A 1 143 ? -5.679 -8.588 5.365 1.00 97.06 143 LEU A N 1
ATOM 1113 C CA . LEU A 1 143 ? -5.687 -9.021 6.770 1.00 97.06 143 LEU A CA 1
ATOM 1114 C C . LEU A 1 143 ? -7.006 -8.684 7.462 1.00 97.06 143 LEU A C 1
ATOM 1116 O O . LEU A 1 143 ? -7.546 -9.489 8.213 1.00 97.06 143 LEU A O 1
ATOM 1120 N N . ALA A 1 144 ? -7.533 -7.499 7.186 1.00 95.81 144 ALA A N 1
ATOM 1121 C CA . ALA A 1 144 ? -8.750 -7.017 7.801 1.00 95.81 144 ALA A CA 1
ATOM 1122 C C . ALA A 1 144 ? -9.986 -7.829 7.406 1.00 95.81 144 ALA A C 1
ATOM 1124 O O . ALA A 1 144 ? -10.852 -8.022 8.250 1.00 95.81 144 ALA A O 1
ATOM 1125 N N . ARG A 1 145 ? -10.047 -8.374 6.181 1.00 95.50 145 ARG A N 1
ATOM 1126 C CA . ARG A 1 145 ? -11.111 -9.316 5.791 1.00 95.50 145 ARG A CA 1
ATOM 1127 C C . ARG A 1 145 ? -11.109 -10.557 6.679 1.00 95.50 145 ARG A C 1
ATOM 1129 O O . ARG A 1 145 ? -12.138 -10.879 7.252 1.00 95.50 145 ARG A O 1
ATOM 1136 N N . HIS A 1 146 ? -9.943 -11.173 6.886 1.00 96.38 146 HIS A N 1
ATOM 1137 C CA . HIS A 1 146 ? -9.823 -12.327 7.781 1.00 96.38 146 HIS A CA 1
ATOM 1138 C C . HIS A 1 146 ? -10.209 -12.002 9.226 1.00 96.38 146 HIS A C 1
ATOM 1140 O O . HIS A 1 146 ? -10.859 -12.811 9.883 1.00 96.38 146 HIS A O 1
ATOM 1146 N N . VAL A 1 147 ? -9.830 -10.817 9.714 1.00 96.44 147 VAL A N 1
ATOM 1147 C CA . VAL A 1 147 ? -10.233 -10.352 11.046 1.00 96.44 147 VAL A CA 1
ATOM 1148 C C . VAL A 1 147 ? -11.748 -10.170 11.135 1.00 96.44 147 VAL A C 1
ATOM 1150 O O . VAL A 1 147 ? -12.343 -10.613 12.110 1.00 96.44 147 VAL A O 1
ATOM 1153 N N . LEU A 1 148 ? -12.390 -9.557 10.137 1.00 94.62 148 LEU A N 1
ATOM 1154 C CA . LEU A 1 148 ? -13.842 -9.371 10.151 1.00 94.62 148 LEU A CA 1
ATOM 1155 C C . LEU A 1 148 ? -14.614 -10.684 9.998 1.00 94.62 148 LEU A C 1
ATOM 1157 O O . LEU A 1 148 ? -15.661 -10.836 10.623 1.00 94.62 148 LEU A O 1
ATOM 1161 N N . ASP A 1 149 ? -14.107 -11.624 9.202 1.00 95.00 149 ASP A N 1
ATOM 1162 C CA . ASP A 1 149 ? -14.708 -12.949 9.058 1.00 95.00 149 ASP A CA 1
ATOM 1163 C C . ASP A 1 149 ? -14.706 -13.694 10.399 1.00 95.00 149 ASP A C 1
ATOM 1165 O O . ASP A 1 149 ? -15.740 -14.217 10.814 1.00 95.00 149 ASP A O 1
ATOM 1169 N N . ASP A 1 150 ? -13.574 -13.698 11.110 1.00 95.69 150 ASP A N 1
ATOM 1170 C CA . ASP A 1 150 ? -13.474 -14.277 12.455 1.00 95.69 150 ASP A CA 1
ATOM 1171 C C . ASP A 1 150 ? -14.340 -13.510 13.473 1.00 95.69 150 ASP A C 1
ATOM 1173 O O . ASP A 1 150 ? -15.077 -14.124 14.249 1.00 95.69 150 ASP A O 1
ATOM 1177 N N . TYR A 1 151 ? -14.331 -12.174 13.428 1.00 95.69 151 TYR A N 1
ATOM 1178 C CA . TYR A 1 151 ? -15.134 -11.336 14.320 1.00 95.69 151 TYR A CA 1
ATOM 1179 C C . TYR A 1 151 ? -16.634 -11.624 14.167 1.00 95.69 151 TYR A C 1
ATOM 1181 O O . TYR A 1 151 ? -17.324 -11.874 15.153 1.00 95.69 151 TYR A O 1
ATOM 1189 N N . HIS A 1 152 ? -17.161 -11.668 12.941 1.00 95.25 152 HIS A N 1
ATOM 1190 C CA . HIS A 1 152 ? -18.578 -11.957 12.712 1.00 95.25 152 HIS A CA 1
ATOM 1191 C C . HIS A 1 152 ? -18.966 -13.406 13.040 1.00 95.25 152 HIS A C 1
ATOM 1193 O O . HIS A 1 152 ? -20.135 -13.661 13.326 1.00 95.25 152 HIS A O 1
ATOM 1199 N N . GLN A 1 153 ? -18.027 -14.358 13.038 1.00 94.81 153 GLN A N 1
ATOM 1200 C CA . GLN A 1 153 ? -18.304 -15.718 13.513 1.00 94.81 153 GLN A CA 1
ATOM 1201 C C . GLN A 1 153 ? -18.551 -15.759 15.027 1.00 94.81 153 GLN A C 1
ATOM 1203 O O . GLN A 1 153 ? -19.415 -16.510 15.482 1.00 94.81 153 GLN A O 1
ATOM 1208 N N . HIS A 1 154 ? -17.840 -14.934 15.798 1.00 94.00 154 HIS A N 1
ATOM 1209 C CA . HIS A 1 154 ? -17.961 -14.877 17.258 1.00 94.00 154 HIS A CA 1
ATOM 1210 C C . HIS A 1 154 ? -19.042 -13.890 17.734 1.00 94.00 154 HIS A C 1
ATOM 1212 O O . HIS A 1 154 ? -19.733 -14.162 18.718 1.00 94.00 154 HIS A O 1
ATOM 1218 N N . TRP A 1 155 ? -19.246 -12.784 17.010 1.00 94.62 155 TRP A N 1
ATOM 1219 C CA . TRP A 1 155 ? -20.197 -11.715 17.342 1.00 94.62 155 TRP A CA 1
ATOM 1220 C C . TRP A 1 155 ? -21.119 -11.350 16.157 1.00 94.62 155 TRP A C 1
ATOM 1222 O O . TRP A 1 155 ? -21.157 -10.198 15.724 1.00 94.62 155 TRP A O 1
ATOM 1232 N N . PRO A 1 156 ? -21.928 -12.292 15.630 1.00 93.56 156 PRO A N 1
ATOM 1233 C CA . PRO A 1 156 ? -22.680 -12.109 14.378 1.00 93.56 156 PRO A CA 1
ATOM 1234 C C . PRO A 1 156 ? -23.735 -10.993 14.402 1.00 93.56 156 PRO A C 1
ATOM 1236 O O . PRO A 1 156 ? -24.142 -10.505 13.351 1.00 93.56 156 PRO A O 1
ATOM 1239 N N . ALA A 1 157 ? -24.218 -10.609 15.586 1.00 94.12 157 ALA A N 1
ATOM 1240 C CA . ALA A 1 157 ? -25.226 -9.561 15.754 1.00 94.12 157 ALA A CA 1
ATOM 1241 C C . ALA A 1 157 ? -24.633 -8.215 16.206 1.00 94.12 157 ALA A C 1
ATOM 1243 O O . ALA A 1 157 ? -25.369 -7.234 16.337 1.00 94.12 157 ALA A O 1
ATOM 1244 N N . GLU A 1 158 ? -23.329 -8.159 16.488 1.00 95.06 158 GLU A N 1
ATOM 1245 C CA . GLU A 1 158 ? -22.697 -6.960 17.022 1.00 95.06 158 GLU A CA 1
ATOM 1246 C C . GLU A 1 158 ? -22.287 -6.013 15.896 1.00 95.06 158 GLU A C 1
ATOM 1248 O O . GLU A 1 158 ? -21.692 -6.396 14.892 1.00 95.06 158 GLU A O 1
ATOM 1253 N N . SER A 1 159 ? -22.620 -4.735 16.058 1.00 94.50 159 SER A N 1
ATOM 1254 C CA . SER A 1 159 ? -22.160 -3.706 15.135 1.00 94.50 159 SER A CA 1
ATOM 1255 C C . SER A 1 159 ? -20.733 -3.287 15.465 1.00 94.50 159 SER A C 1
ATOM 1257 O O . SER A 1 159 ? -20.418 -2.999 16.616 1.00 94.50 159 SER A O 1
ATOM 1259 N N . ILE A 1 160 ? -19.901 -3.135 14.437 1.00 96.62 160 ILE A N 1
ATOM 1260 C CA . ILE A 1 160 ? -18.576 -2.525 14.579 1.00 96.62 160 ILE A CA 1
ATOM 1261 C C . ILE A 1 160 ? -18.746 -1.016 14.801 1.00 96.62 160 ILE A C 1
ATOM 1263 O O . ILE A 1 160 ? -19.250 -0.298 13.931 1.00 96.62 160 ILE A O 1
ATOM 1267 N N . LEU A 1 161 ? -18.359 -0.547 15.985 1.00 97.38 161 LEU A N 1
ATOM 1268 C CA . LEU A 1 161 ? -18.444 0.851 16.421 1.00 97.38 161 LEU A CA 1
ATOM 1269 C C . LEU A 1 161 ? -17.062 1.485 16.599 1.00 97.38 161 LEU A C 1
ATOM 1271 O O . LEU A 1 161 ? -16.945 2.713 16.565 1.00 97.38 161 LEU A O 1
ATOM 1275 N N . ALA A 1 162 ? -16.024 0.666 16.781 1.00 98.25 162 ALA A N 1
ATOM 1276 C CA . ALA A 1 162 ? -14.657 1.131 16.936 1.00 98.25 162 ALA A CA 1
ATOM 1277 C C . ALA A 1 162 ? -13.648 0.225 16.221 1.00 98.25 162 ALA A C 1
ATOM 1279 O O . ALA A 1 162 ? -13.766 -1.000 16.258 1.00 98.25 162 ALA A O 1
ATOM 1280 N N . LEU A 1 163 ? -12.632 0.847 15.625 1.00 98.38 163 LEU A N 1
ATOM 1281 C CA . LEU A 1 163 ? -11.423 0.200 15.135 1.00 98.38 163 LEU A CA 1
ATOM 1282 C C . LEU A 1 163 ? -10.181 0.875 15.717 1.00 98.38 163 LEU A C 1
ATOM 1284 O O . LEU A 1 163 ? -10.091 2.100 15.748 1.00 98.38 163 LEU A O 1
ATOM 1288 N N . GLU A 1 164 ? -9.182 0.087 16.089 1.00 98.62 164 GLU A N 1
ATOM 1289 C CA . GLU A 1 164 ? -7.844 0.591 16.402 1.00 98.62 164 GLU A CA 1
ATOM 1290 C C . GLU A 1 164 ? -6.798 -0.223 15.647 1.00 98.62 164 GLU A C 1
ATOM 1292 O O . GLU A 1 164 ? -6.648 -1.421 15.870 1.00 98.62 164 GLU A O 1
ATOM 1297 N N . ALA A 1 165 ? -6.069 0.416 14.739 1.00 98.50 165 ALA A N 1
ATOM 1298 C CA . ALA A 1 165 ? -5.073 -0.243 13.910 1.00 98.50 165 ALA A CA 1
ATOM 1299 C C . ALA A 1 165 ? -3.671 0.233 14.289 1.00 98.50 165 ALA A C 1
ATOM 1301 O O . ALA A 1 165 ? -3.383 1.430 14.262 1.00 98.50 165 ALA A O 1
ATOM 1302 N N . THR A 1 166 ? -2.788 -0.711 14.609 1.00 98.69 166 THR A N 1
ATOM 1303 C CA . THR A 1 166 ? -1.412 -0.430 15.022 1.00 98.69 166 THR A CA 1
ATOM 1304 C C . THR A 1 166 ? -0.418 -1.069 14.064 1.00 98.69 166 THR A C 1
ATOM 1306 O O . THR A 1 166 ? -0.459 -2.275 13.813 1.00 98.69 166 THR A O 1
ATOM 1309 N N . LEU A 1 167 ? 0.518 -0.264 13.560 1.00 98.31 167 LEU A N 1
ATOM 1310 C CA . LEU A 1 167 ? 1.653 -0.719 12.763 1.00 98.31 167 LEU A CA 1
ATOM 1311 C C . LEU A 1 167 ? 2.922 0.027 13.184 1.00 98.31 167 LEU A C 1
ATOM 1313 O O . LEU A 1 167 ? 3.133 1.185 12.831 1.00 98.31 167 LEU A O 1
ATOM 1317 N N . LYS A 1 168 ? 3.801 -0.664 13.910 1.00 97.56 168 LYS A N 1
ATOM 1318 C CA . LYS A 1 168 ? 5.135 -0.176 14.271 1.00 97.56 168 LYS A CA 1
ATOM 1319 C C . LYS A 1 168 ? 6.211 -1.104 13.729 1.00 97.56 168 LYS A C 1
ATOM 1321 O O . LYS A 1 168 ? 6.078 -2.330 13.751 1.00 97.56 168 LYS A O 1
ATOM 1326 N N . THR A 1 169 ? 7.297 -0.515 13.245 1.00 95.00 169 THR A N 1
ATOM 1327 C CA . THR A 1 169 ? 8.408 -1.248 12.619 1.00 95.00 169 THR A CA 1
ATOM 1328 C C . THR A 1 169 ? 9.743 -0.909 13.287 1.00 95.00 169 THR A C 1
ATOM 1330 O O . THR A 1 169 ? 9.856 0.153 13.893 1.00 95.00 169 THR A O 1
ATOM 1333 N N . PRO A 1 170 ? 10.786 -1.749 13.174 1.00 92.94 170 PRO A N 1
ATOM 1334 C CA . PRO A 1 170 ? 12.085 -1.445 13.764 1.00 92.94 170 PRO A CA 1
ATOM 1335 C C . PRO A 1 170 ? 12.634 -0.104 13.274 1.00 92.94 170 PRO A C 1
ATOM 1337 O O . PRO A 1 170 ? 12.589 0.194 12.072 1.00 92.94 170 PRO A O 1
ATOM 1340 N N . GLY A 1 171 ? 13.182 0.693 14.190 1.00 81.19 171 GLY A N 1
ATOM 1341 C CA . GLY A 1 171 ? 13.976 1.868 13.839 1.00 81.19 171 GLY A CA 1
ATOM 1342 C C . GLY A 1 171 ? 15.267 1.448 13.135 1.00 81.19 171 GLY A C 1
ATOM 1343 O O . GLY A 1 171 ? 16.105 0.779 13.729 1.00 81.19 171 GLY A O 1
ATOM 1344 N N . LYS A 1 172 ? 15.430 1.814 11.858 1.00 73.00 172 LYS A N 1
ATOM 1345 C CA . LYS A 1 172 ? 16.709 1.662 11.128 1.00 73.00 172 LYS A CA 1
ATOM 1346 C C . LYS A 1 172 ? 17.520 2.953 11.080 1.00 73.00 172 LYS A C 1
ATOM 1348 O O . LYS A 1 172 ? 18.733 2.904 10.921 1.00 73.00 172 LYS A O 1
ATOM 1353 N N . VAL A 1 173 ? 16.830 4.085 11.162 1.00 75.62 173 VAL A N 1
ATOM 1354 C CA . VAL A 1 173 ? 17.398 5.428 11.098 1.00 75.62 173 VAL A CA 1
ATOM 1355 C C . VAL A 1 173 ? 17.016 6.124 12.391 1.00 75.62 173 VAL A C 1
ATOM 1357 O O . VAL A 1 173 ? 15.828 6.296 12.681 1.00 75.62 173 VAL A O 1
ATOM 1360 N N . GLU A 1 174 ? 18.025 6.481 13.175 1.00 73.50 174 GLU A N 1
ATOM 1361 C CA . GLU A 1 174 ? 17.831 7.292 14.370 1.00 73.50 174 GLU A CA 1
ATOM 1362 C C . GLU A 1 174 ? 17.273 8.661 13.963 1.00 73.50 174 GLU A C 1
ATOM 1364 O O . GLU A 1 174 ? 17.703 9.247 12.970 1.00 73.50 174 GLU A O 1
ATOM 1369 N N . ASN A 1 175 ? 16.298 9.163 14.721 1.00 81.38 175 ASN A N 1
ATOM 1370 C CA . ASN A 1 175 ? 15.719 10.500 14.546 1.00 81.38 175 ASN A CA 1
ATOM 1371 C C . ASN A 1 175 ? 15.006 10.757 13.205 1.00 81.38 175 ASN A C 1
ATOM 1373 O O . ASN A 1 175 ? 14.845 11.911 12.810 1.00 81.38 175 ASN A O 1
ATOM 1377 N N . LEU A 1 176 ? 14.534 9.714 12.508 1.00 88.44 176 LEU A N 1
ATOM 1378 C CA . LEU A 1 176 ? 13.621 9.914 11.379 1.00 88.44 176 LEU A CA 1
ATOM 1379 C C . LEU A 1 176 ? 12.355 10.645 11.874 1.00 88.44 176 LEU A C 1
ATOM 1381 O O . LEU A 1 176 ? 11.741 10.151 12.827 1.00 88.44 176 LEU A O 1
ATOM 1385 N N . PRO A 1 177 ? 11.951 11.773 11.261 1.00 93.69 177 PRO A N 1
ATOM 1386 C CA . PRO A 1 177 ? 10.789 12.518 11.728 1.00 93.69 177 PRO A CA 1
ATOM 1387 C C . PRO A 1 177 ? 9.486 11.701 11.630 1.00 93.69 177 PRO A C 1
ATOM 1389 O O . PRO A 1 177 ? 9.318 10.930 10.674 1.00 93.69 177 PRO A O 1
ATOM 1392 N N . PRO A 1 178 ? 8.547 11.867 12.581 1.00 95.62 178 PRO A N 1
ATOM 1393 C CA . PRO A 1 178 ? 7.322 11.066 12.676 1.00 95.62 178 PRO A CA 1
ATOM 1394 C C . PRO A 1 178 ? 6.465 11.113 11.407 1.00 95.62 178 PRO A C 1
ATOM 1396 O O . PRO A 1 178 ? 5.906 10.096 11.002 1.00 95.62 178 PRO A O 1
ATOM 1399 N N . GLN A 1 179 ? 6.430 12.247 10.707 1.00 95.94 179 GLN A N 1
ATOM 1400 C CA . GLN A 1 179 ? 5.691 12.386 9.455 1.00 95.94 179 GLN A CA 1
ATOM 1401 C C . GLN A 1 179 ? 6.208 11.463 8.337 1.00 95.94 179 GLN A C 1
ATOM 1403 O O . GLN A 1 179 ? 5.416 10.987 7.534 1.00 95.94 179 GLN A O 1
ATOM 1408 N N . TYR A 1 180 ? 7.502 11.127 8.299 1.00 95.12 180 TYR A N 1
ATOM 1409 C CA . TYR A 1 180 ? 8.026 10.168 7.314 1.00 95.12 180 TYR A CA 1
ATOM 1410 C C . TYR A 1 180 ? 7.677 8.724 7.673 1.00 95.12 180 TYR A C 1
ATOM 1412 O O . TYR A 1 180 ? 7.490 7.890 6.789 1.00 95.12 180 TYR A O 1
ATOM 1420 N N . ILE A 1 181 ? 7.569 8.421 8.969 1.00 96.12 181 ILE A N 1
ATOM 1421 C CA . ILE A 1 181 ? 7.083 7.121 9.441 1.00 96.12 181 ILE A CA 1
ATOM 1422 C C . ILE A 1 181 ? 5.605 6.966 9.079 1.00 96.12 181 ILE A C 1
ATOM 1424 O O . ILE A 1 181 ? 5.207 5.911 8.588 1.00 96.12 181 ILE A O 1
ATOM 1428 N N . TRP A 1 182 ? 4.821 8.033 9.249 1.00 98.12 182 TRP A N 1
ATOM 1429 C CA . TRP A 1 182 ? 3.426 8.080 8.829 1.00 98.12 182 TRP A CA 1
ATOM 1430 C C . TRP A 1 182 ? 3.275 7.800 7.330 1.00 98.12 182 TRP A C 1
ATOM 1432 O O 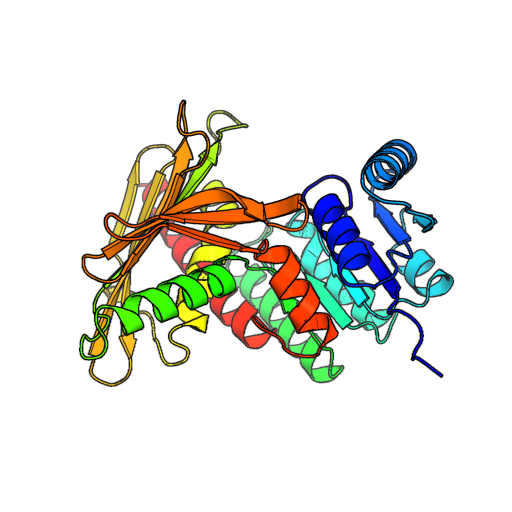. TRP A 1 182 ? 2.534 6.898 6.957 1.00 98.12 182 TRP A O 1
ATOM 1442 N N . ILE A 1 183 ? 4.037 8.487 6.472 1.00 97.88 183 ILE A N 1
ATOM 1443 C CA . ILE A 1 183 ? 4.010 8.271 5.015 1.00 97.88 183 ILE A CA 1
ATOM 1444 C C . ILE A 1 183 ? 4.347 6.826 4.623 1.00 97.88 183 ILE A C 1
ATOM 1446 O O . ILE A 1 183 ? 3.752 6.281 3.695 1.00 97.88 183 ILE A O 1
ATOM 1450 N N . ASP A 1 184 ? 5.282 6.189 5.327 1.00 96.44 184 ASP A N 1
ATOM 1451 C CA . ASP A 1 184 ? 5.659 4.801 5.065 1.00 96.44 184 ASP A CA 1
ATOM 1452 C C . ASP A 1 184 ? 4.571 3.807 5.514 1.00 96.44 184 ASP A C 1
ATOM 1454 O O . ASP A 1 184 ? 4.270 2.857 4.795 1.00 96.44 184 ASP A O 1
ATOM 1458 N N . LEU A 1 185 ? 3.959 4.001 6.686 1.00 97.81 185 LEU A N 1
ATOM 1459 C CA . LEU A 1 185 ? 3.127 2.970 7.324 1.00 97.81 185 LEU A CA 1
ATOM 1460 C C . LEU A 1 185 ? 1.616 3.201 7.181 1.00 97.81 185 LEU A C 1
ATOM 1462 O O . LEU A 1 185 ? 0.862 2.241 7.007 1.00 97.81 185 LEU A O 1
ATOM 1466 N N . ALA A 1 186 ? 1.159 4.452 7.234 1.00 98.50 186 ALA A N 1
ATOM 1467 C CA . ALA A 1 186 ? -0.260 4.797 7.240 1.00 98.50 186 ALA A CA 1
ATOM 1468 C C . ALA A 1 186 ? -1.043 4.391 5.978 1.00 98.50 186 ALA A C 1
ATOM 1470 O O . ALA A 1 186 ? -2.211 4.033 6.150 1.00 98.50 186 ALA A O 1
ATOM 1471 N N . PRO A 1 187 ? -0.479 4.352 4.746 1.00 98.69 187 PRO A N 1
ATOM 1472 C CA . PRO A 1 187 ? -1.244 3.943 3.563 1.00 98.69 187 PRO A CA 1
ATOM 1473 C C . PRO A 1 187 ? -1.927 2.580 3.727 1.00 98.69 187 PRO A C 1
ATOM 1475 O O . PRO A 1 187 ? -3.079 2.414 3.327 1.00 98.69 187 PRO A O 1
ATOM 1478 N N . HIS A 1 188 ? -1.260 1.631 4.398 1.00 98.38 188 HIS A N 1
ATOM 1479 C CA . HIS A 1 188 ? -1.838 0.331 4.731 1.00 98.38 188 HIS A CA 1
ATOM 1480 C C . HIS A 1 188 ? -3.089 0.461 5.609 1.00 98.38 188 HIS A C 1
ATOM 1482 O O . HIS A 1 188 ? -4.129 -0.117 5.290 1.00 98.38 188 HIS A O 1
ATOM 1488 N N . LEU A 1 189 ? -2.994 1.227 6.698 1.00 98.50 189 LEU A N 1
ATOM 1489 C CA . LEU A 1 189 ? -4.072 1.370 7.677 1.00 98.50 189 LEU A CA 1
ATOM 1490 C C . LEU A 1 189 ? -5.251 2.176 7.120 1.00 98.50 189 LEU A C 1
ATOM 1492 O O . LEU A 1 189 ? -6.405 1.834 7.352 1.00 98.50 189 LEU A O 1
ATOM 1496 N N . LEU A 1 190 ? -4.969 3.223 6.345 1.00 98.38 190 LEU A N 1
ATOM 1497 C CA . LEU A 1 190 ? -5.994 4.045 5.706 1.00 98.38 190 LEU A CA 1
ATOM 1498 C C . LEU A 1 190 ? -6.764 3.245 4.644 1.00 98.38 190 LEU A C 1
ATOM 1500 O O . LEU A 1 190 ? -7.990 3.321 4.578 1.00 98.38 190 LEU A O 1
ATOM 1504 N N . ALA A 1 191 ? -6.065 2.428 3.845 1.00 97.94 191 ALA A N 1
ATOM 1505 C CA . ALA A 1 191 ? -6.694 1.616 2.804 1.00 97.94 191 ALA A CA 1
ATOM 1506 C C . ALA A 1 191 ? -7.605 0.551 3.410 1.00 97.94 191 ALA A C 1
ATOM 1508 O O . ALA A 1 191 ? -8.651 0.246 2.848 1.00 97.94 191 ALA A O 1
ATOM 1509 N N . MET A 1 192 ? -7.227 0.018 4.574 1.00 97.44 192 MET A N 1
ATOM 1510 C CA . MET A 1 192 ? -8.039 -0.926 5.331 1.00 97.44 192 MET A CA 1
ATOM 1511 C C . MET A 1 192 ? -9.432 -0.362 5.627 1.00 97.44 192 MET A C 1
ATOM 1513 O O . MET A 1 192 ? -10.422 -1.009 5.311 1.00 97.44 192 MET A O 1
ATOM 1517 N N . VAL A 1 193 ? -9.520 0.848 6.188 1.00 96.81 193 VAL A N 1
ATOM 1518 C CA . VAL A 1 193 ? -10.811 1.458 6.552 1.00 96.81 193 VAL A CA 1
ATOM 1519 C C . VAL A 1 193 ? -11.671 1.691 5.319 1.00 96.81 193 VAL A C 1
ATOM 1521 O O . VAL A 1 193 ? -12.835 1.311 5.320 1.00 96.81 193 VAL A O 1
ATOM 1524 N N . HIS A 1 194 ? -11.085 2.246 4.256 1.00 92.25 194 HIS A N 1
ATOM 1525 C CA . HIS A 1 194 ? -11.801 2.494 3.007 1.00 92.25 194 HIS A CA 1
ATOM 1526 C C . HIS A 1 194 ? -12.336 1.200 2.371 1.00 92.25 194 HIS A C 1
ATOM 1528 O O . HIS A 1 194 ? -13.451 1.169 1.868 1.00 92.25 194 HIS A O 1
ATOM 1534 N N . GLN A 1 195 ? -11.566 0.111 2.426 1.00 92.00 195 GLN A N 1
ATOM 1535 C CA . GLN A 1 195 ? -11.974 -1.180 1.866 1.00 92.00 195 GLN A CA 1
ATOM 1536 C C . GLN A 1 195 ? -13.024 -1.902 2.709 1.00 92.00 195 GLN A C 1
ATOM 1538 O O . GLN A 1 195 ? -13.896 -2.572 2.161 1.00 92.00 195 GLN A O 1
ATOM 1543 N N . LEU A 1 196 ? -12.942 -1.786 4.035 1.00 91.94 196 LEU A N 1
ATOM 1544 C CA . LEU A 1 196 ? -13.933 -2.372 4.934 1.00 91.94 196 LEU A CA 1
ATOM 1545 C C . LEU A 1 196 ? -15.249 -1.588 4.944 1.00 91.94 196 LEU A C 1
ATOM 1547 O O . LEU A 1 196 ? -16.316 -2.178 5.095 1.00 91.94 196 LEU A O 1
ATOM 1551 N N . PHE A 1 197 ? -15.171 -0.266 4.790 1.00 94.62 197 PHE A N 1
ATOM 1552 C CA . PHE A 1 197 ? -16.315 0.635 4.834 1.00 94.62 197 PHE A CA 1
ATOM 1553 C C . PHE A 1 197 ? -16.258 1.627 3.661 1.00 94.62 197 PHE A C 1
ATOM 1555 O O . PHE A 1 197 ? -15.912 2.791 3.861 1.00 94.62 197 PHE A O 1
ATOM 1562 N N . PRO A 1 198 ? -16.617 1.203 2.435 1.00 92.31 198 PRO A N 1
ATOM 1563 C CA . PRO A 1 198 ? -16.546 2.063 1.247 1.00 92.31 198 PRO A CA 1
ATOM 1564 C C . PRO A 1 198 ? -17.417 3.325 1.328 1.00 92.31 198 PRO A C 1
ATOM 1566 O O . PRO A 1 198 ? -17.113 4.331 0.698 1.00 92.31 198 PRO A O 1
ATOM 1569 N N . GLU A 1 199 ? -18.486 3.290 2.128 1.00 94.19 199 GLU A N 1
ATOM 1570 C CA . GLU A 1 199 ? -19.378 4.434 2.370 1.00 94.19 199 GLU A CA 1
ATOM 1571 C C . GLU A 1 199 ? -18.907 5.339 3.526 1.00 94.19 199 GLU A C 1
ATOM 1573 O O . GLU A 1 199 ? -19.613 6.268 3.914 1.00 94.19 199 GLU A O 1
ATOM 1578 N N . ALA A 1 200 ? -17.749 5.053 4.132 1.00 95.69 200 ALA A N 1
ATOM 1579 C CA . ALA A 1 200 ? -17.255 5.812 5.271 1.00 95.69 200 ALA A CA 1
ATOM 1580 C C . ALA A 1 200 ? -16.703 7.178 4.856 1.00 95.69 200 ALA A C 1
ATOM 1582 O O . ALA A 1 200 ? -15.793 7.284 4.030 1.00 95.69 200 ALA A O 1
ATOM 1583 N N . HIS A 1 201 ? -17.178 8.227 5.525 1.00 96.88 201 HIS A N 1
ATOM 1584 C CA . HIS A 1 201 ? -16.685 9.587 5.343 1.00 96.88 201 HIS A CA 1
ATOM 1585 C C . HIS A 1 201 ? -15.981 10.095 6.608 1.00 96.88 201 HIS A C 1
ATOM 1587 O O . HIS A 1 201 ? -16.599 10.106 7.675 1.00 96.88 201 HIS A O 1
ATOM 1593 N N . PRO A 1 202 ? -14.708 10.522 6.524 1.00 98.00 202 PRO A N 1
ATOM 1594 C CA . PRO A 1 202 ? -13.964 11.022 7.680 1.00 98.00 202 PRO A CA 1
ATOM 1595 C C . PRO A 1 202 ? -14.519 12.355 8.207 1.00 98.00 202 PRO A C 1
ATOM 1597 O O . PRO A 1 202 ? -14.705 13.304 7.443 1.00 98.00 202 PRO A O 1
ATOM 1600 N N . CYS A 1 203 ? -14.704 12.440 9.524 1.00 98.19 203 CYS A N 1
ATOM 1601 C CA . CYS A 1 203 ? -15.078 13.645 10.271 1.00 98.19 203 CYS A CA 1
ATOM 1602 C C . CYS A 1 203 ? -13.812 14.421 10.644 1.00 98.19 203 CYS A C 1
ATOM 1604 O O . CYS A 1 203 ? -13.244 14.258 11.725 1.00 98.19 203 CYS A O 1
ATOM 1606 N N . TRP A 1 204 ? -13.307 15.222 9.709 1.00 97.88 204 TRP A N 1
ATOM 1607 C CA . TRP A 1 204 ? -12.011 15.893 9.846 1.00 97.88 204 TRP A CA 1
ATOM 1608 C C . TRP A 1 204 ? -11.955 16.914 10.982 1.00 97.88 204 TRP A C 1
ATOM 1610 O O . TRP A 1 204 ? -10.894 17.126 11.562 1.00 97.88 204 TRP A O 1
ATOM 1620 N N . GLU A 1 205 ? -13.080 17.554 11.270 1.00 97.62 205 GLU A N 1
ATOM 1621 C CA . GLU A 1 205 ? -13.278 18.504 12.361 1.00 97.62 205 GLU A CA 1
ATOM 1622 C C . GLU A 1 205 ? -13.117 17.867 13.747 1.00 97.62 205 GLU A C 1
ATOM 1624 O O . GLU A 1 205 ? -12.693 18.547 14.679 1.00 97.62 205 GLU A O 1
ATOM 1629 N N . ASP A 1 206 ? -13.374 16.561 13.854 1.00 97.88 206 ASP A N 1
ATOM 1630 C CA . ASP A 1 206 ? -13.265 15.783 15.090 1.00 97.88 206 ASP A CA 1
ATOM 1631 C C . ASP A 1 206 ? -11.940 15.005 15.179 1.00 97.88 206 ASP A C 1
ATOM 1633 O O . ASP A 1 206 ? -11.738 14.196 16.090 1.00 97.88 206 ASP A O 1
ATOM 1637 N N . MET A 1 207 ? -11.027 15.221 14.226 1.00 98.31 207 MET A N 1
ATOM 1638 C CA . MET A 1 207 ? -9.733 14.552 14.206 1.00 98.31 207 MET A CA 1
ATOM 1639 C C . MET A 1 207 ? -8.868 15.011 15.384 1.00 98.31 207 MET A C 1
ATOM 1641 O O . MET A 1 207 ? -8.611 16.201 15.566 1.00 98.31 207 MET A O 1
ATOM 1645 N N . ASN A 1 208 ? -8.346 14.050 16.143 1.00 98.19 208 ASN A N 1
ATOM 1646 C CA . ASN A 1 208 ? -7.382 14.289 17.210 1.00 98.19 208 ASN A CA 1
ATOM 1647 C C . ASN A 1 208 ? -6.040 13.644 16.854 1.00 98.19 208 ASN A C 1
ATOM 1649 O O . ASN A 1 208 ? -5.989 12.504 16.391 1.00 98.19 208 ASN A O 1
ATOM 1653 N N . LEU A 1 209 ? -4.960 14.384 17.078 1.00 98.31 209 LEU A N 1
ATOM 1654 C CA . LEU A 1 209 ? -3.596 13.985 16.785 1.00 98.31 209 LEU A CA 1
ATOM 1655 C C . LEU A 1 209 ? -2.748 14.089 18.052 1.00 98.31 209 LEU A C 1
ATOM 1657 O O . LEU A 1 209 ? -2.704 15.134 18.700 1.00 98.31 209 LEU A O 1
ATOM 1661 N N . ASN A 1 210 ? -2.010 13.022 18.335 1.00 98.00 210 ASN A N 1
ATOM 1662 C CA . ASN A 1 210 ? -0.983 12.983 19.362 1.00 98.00 210 ASN A CA 1
ATOM 1663 C C . ASN A 1 210 ? 0.323 12.455 18.757 1.00 98.00 210 ASN A C 1
ATOM 1665 O O . ASN A 1 210 ? 0.336 11.385 18.143 1.00 98.00 210 ASN A O 1
ATOM 1669 N N . VAL A 1 211 ? 1.417 13.194 18.943 1.00 97.62 211 VAL A N 1
ATOM 1670 C CA . VAL A 1 211 ? 2.753 12.804 18.477 1.00 97.62 211 VAL A CA 1
ATOM 1671 C C . VAL A 1 211 ? 3.691 12.737 19.673 1.00 97.62 211 VAL A C 1
ATOM 1673 O O . VAL A 1 211 ? 3.880 13.722 20.382 1.00 97.62 211 VAL A O 1
ATOM 1676 N N . VAL A 1 212 ? 4.306 11.575 19.893 1.00 95.44 212 VAL A N 1
ATOM 1677 C CA . VAL A 1 212 ? 5.273 11.369 20.978 1.00 95.44 212 VAL A CA 1
ATOM 1678 C C . VAL A 1 212 ? 6.528 10.730 20.398 1.00 95.44 212 VAL A C 1
ATOM 1680 O O . VAL A 1 212 ? 6.564 9.542 20.085 1.00 95.44 212 VAL A O 1
ATOM 1683 N N . GLY A 1 213 ? 7.580 11.533 20.231 1.00 93.38 213 GLY A N 1
ATOM 1684 C CA . GLY A 1 213 ? 8.814 11.088 19.585 1.00 93.38 213 GLY A CA 1
ATOM 1685 C C . GLY A 1 213 ? 8.569 10.646 18.138 1.00 93.38 213 GLY A C 1
ATOM 1686 O O . GLY A 1 213 ? 8.252 11.465 17.281 1.00 93.38 213 GLY A O 1
ATOM 1687 N N . GLN A 1 214 ? 8.740 9.350 17.872 1.00 94.38 214 GLN A N 1
ATOM 1688 C CA . GLN A 1 214 ? 8.518 8.731 16.558 1.00 94.38 214 GLN A CA 1
ATOM 1689 C C . GLN A 1 214 ? 7.141 8.065 16.419 1.00 94.38 214 GLN A C 1
ATOM 1691 O O . GLN A 1 214 ? 6.835 7.533 15.352 1.00 94.38 214 GLN A O 1
ATOM 1696 N N . ASP A 1 215 ? 6.333 8.070 17.479 1.00 96.00 215 ASP A N 1
ATOM 1697 C CA . ASP A 1 215 ? 4.984 7.521 17.469 1.00 96.00 215 ASP A CA 1
ATOM 1698 C C . ASP A 1 215 ? 3.967 8.596 17.072 1.00 96.00 215 ASP A C 1
ATOM 1700 O O . ASP A 1 215 ? 3.986 9.718 17.585 1.00 96.00 215 ASP A O 1
ATOM 1704 N N . VAL A 1 216 ? 3.059 8.225 16.172 1.00 98.44 216 VAL A N 1
ATOM 1705 C CA . VAL A 1 216 ? 1.930 9.046 15.734 1.00 98.44 216 VAL A CA 1
ATOM 1706 C C . VAL A 1 216 ? 0.644 8.286 16.009 1.00 98.44 216 VAL A C 1
ATOM 1708 O O . VAL A 1 216 ? 0.456 7.178 15.497 1.00 98.44 216 VAL A O 1
ATOM 1711 N N . THR A 1 217 ? -0.253 8.920 16.757 1.00 98.69 217 THR A N 1
ATOM 1712 C CA . THR A 1 217 ? -1.610 8.440 17.004 1.00 98.69 217 THR A CA 1
ATOM 1713 C C . THR A 1 217 ? -2.604 9.441 16.430 1.00 98.69 217 THR A C 1
ATOM 1715 O O . THR A 1 217 ? -2.608 10.606 16.827 1.00 98.69 217 THR A O 1
ATOM 1718 N N . ILE A 1 218 ? -3.459 8.986 15.513 1.00 98.75 218 ILE A N 1
ATOM 1719 C CA . ILE A 1 218 ? -4.571 9.773 14.969 1.00 98.75 218 ILE A CA 1
ATOM 1720 C C . ILE A 1 218 ? -5.878 9.086 15.325 1.00 98.75 218 ILE A C 1
ATOM 1722 O O . ILE A 1 218 ? -6.117 7.965 14.887 1.00 98.75 218 ILE A O 1
ATOM 1726 N N . MET A 1 219 ? -6.739 9.774 16.069 1.00 98.62 219 MET A N 1
ATOM 1727 C CA . MET A 1 219 ? -8.146 9.405 16.178 1.00 98.62 219 MET A CA 1
ATOM 1728 C C . MET A 1 219 ? -8.930 10.184 15.128 1.00 98.62 219 MET A C 1
ATOM 1730 O O . MET A 1 219 ? -8.958 11.412 15.160 1.00 98.62 219 MET A O 1
ATOM 1734 N N . LEU A 1 220 ? -9.557 9.472 14.200 1.00 98.62 220 LEU A N 1
ATOM 1735 C CA . LEU A 1 220 ? -10.363 10.031 13.123 1.00 98.62 220 LEU A CA 1
ATOM 1736 C C . LEU A 1 220 ? -11.704 9.294 13.088 1.00 98.62 220 LEU A C 1
ATOM 1738 O O . LEU A 1 220 ? -11.755 8.137 12.668 1.00 98.62 220 LEU A O 1
ATOM 1742 N N . PRO A 1 221 ? -12.796 9.912 13.560 1.00 98.44 221 PRO A N 1
ATOM 1743 C CA . PRO A 1 221 ? -14.122 9.337 13.407 1.00 98.44 221 PRO A CA 1
ATOM 1744 C C . PRO A 1 221 ? -14.554 9.325 11.937 1.00 98.44 221 PRO A C 1
ATOM 1746 O O . PRO A 1 221 ? -14.151 10.179 11.148 1.00 98.44 221 PRO A O 1
ATOM 1749 N N . PHE A 1 222 ? -15.402 8.366 11.584 1.00 98.44 222 PHE A N 1
ATOM 1750 C CA . PHE A 1 222 ? -16.024 8.247 10.272 1.00 98.44 222 PHE A CA 1
ATOM 1751 C C . PHE A 1 222 ? -17.539 8.133 10.418 1.00 98.44 222 PHE A C 1
ATOM 1753 O O . PHE A 1 222 ? -18.037 7.457 11.319 1.00 98.44 222 PHE A O 1
ATOM 1760 N N . THR A 1 223 ? -18.281 8.744 9.502 1.00 98.00 223 THR A N 1
ATOM 1761 C CA . THR A 1 223 ? -19.727 8.541 9.361 1.00 98.00 223 THR A CA 1
ATOM 1762 C C . THR A 1 223 ? -20.008 7.478 8.310 1.00 98.00 223 THR A C 1
ATOM 1764 O O . THR A 1 223 ? -19.392 7.478 7.249 1.00 98.00 223 THR A O 1
ATOM 1767 N N . ILE A 1 224 ? -20.924 6.558 8.616 1.00 96.31 224 ILE A N 1
ATOM 1768 C CA . ILE A 1 224 ? -21.413 5.517 7.703 1.00 96.31 224 ILE A CA 1
ATOM 1769 C C . ILE A 1 224 ? -22.940 5.540 7.792 1.00 96.31 224 ILE A C 1
ATOM 1771 O O . ILE A 1 224 ? -23.528 5.048 8.763 1.00 96.31 224 ILE A O 1
ATOM 1775 N N . GLY A 1 225 ? -23.593 6.192 6.829 1.00 93.75 225 GLY A N 1
ATOM 1776 C CA . GLY A 1 225 ? -25.008 6.546 6.946 1.00 93.75 225 GLY A CA 1
ATOM 1777 C C . GLY A 1 225 ? -25.270 7.357 8.224 1.00 93.75 225 GLY A C 1
ATOM 1778 O O . GLY A 1 225 ? -24.677 8.409 8.431 1.00 93.75 225 GLY A O 1
ATOM 1779 N N . ASN A 1 226 ? -26.119 6.838 9.117 1.00 93.56 226 ASN A N 1
ATOM 1780 C CA . ASN A 1 226 ? -26.454 7.485 10.398 1.00 93.56 226 ASN A CA 1
ATOM 1781 C C . ASN A 1 226 ? -25.591 7.010 11.583 1.00 93.56 226 ASN A C 1
ATOM 1783 O O . ASN A 1 226 ? -25.908 7.306 12.736 1.00 93.56 226 ASN A O 1
ATOM 1787 N N . ARG A 1 227 ? -24.549 6.213 11.332 1.00 95.69 227 ARG A N 1
ATOM 1788 C CA . ARG A 1 227 ? -23.683 5.644 12.370 1.00 95.69 227 ARG A CA 1
ATOM 1789 C C . ARG A 1 227 ? -22.335 6.345 12.404 1.00 95.69 227 ARG A C 1
ATOM 1791 O O . ARG A 1 227 ? -21.799 6.717 11.366 1.00 95.69 227 ARG A O 1
ATOM 1798 N N . LEU A 1 228 ? -21.767 6.431 13.603 1.00 97.62 228 LEU A N 1
ATOM 1799 C CA . LEU A 1 228 ? -20.393 6.866 13.825 1.00 97.62 228 LEU A CA 1
ATOM 1800 C C . LEU A 1 228 ? -19.501 5.643 14.067 1.00 97.62 228 LEU A C 1
ATOM 1802 O O . LEU A 1 228 ? -19.789 4.831 14.946 1.00 97.62 228 LEU A O 1
ATOM 1806 N N . LEU A 1 229 ? -18.415 5.541 13.310 1.00 98.38 229 LEU A N 1
ATOM 1807 C CA . LEU A 1 229 ? -17.326 4.594 13.503 1.00 98.38 229 LEU A CA 1
ATOM 1808 C C . LEU A 1 229 ? -16.122 5.357 14.061 1.00 98.38 229 LEU A C 1
ATOM 1810 O O . LEU A 1 229 ? -15.594 6.255 13.410 1.00 98.38 229 LEU A O 1
ATOM 1814 N N . LYS A 1 230 ? -15.666 5.011 15.263 1.00 98.56 230 LYS A N 1
ATOM 1815 C CA . LYS A 1 230 ? -14.442 5.593 15.829 1.00 98.56 230 LYS A CA 1
ATOM 1816 C C . LYS A 1 230 ? -13.239 4.832 15.294 1.00 98.56 230 LYS A C 1
ATOM 1818 O O . LYS A 1 230 ? -13.185 3.619 15.462 1.00 98.56 230 LYS A O 1
ATOM 1823 N N . VAL A 1 231 ? -12.275 5.516 14.685 1.00 98.75 231 VAL A N 1
ATOM 1824 C CA . VAL A 1 231 ? -11.054 4.861 14.205 1.00 98.75 231 VAL A CA 1
ATOM 1825 C C . VAL A 1 231 ? -9.825 5.512 14.813 1.00 98.75 231 VAL A C 1
ATOM 1827 O O . VAL A 1 231 ? -9.676 6.729 14.762 1.00 98.75 231 VAL A O 1
ATOM 1830 N N . THR A 1 232 ? -8.934 4.689 15.355 1.00 98.88 232 THR A N 1
ATOM 1831 C CA . THR A 1 232 ? -7.619 5.105 15.841 1.00 98.88 232 THR A CA 1
ATOM 1832 C C . THR A 1 232 ? -6.531 4.448 15.001 1.00 98.88 232 THR A C 1
ATOM 1834 O O . THR A 1 232 ? -6.512 3.231 14.821 1.00 98.88 232 THR A O 1
ATOM 1837 N N . PHE A 1 233 ? -5.600 5.251 14.503 1.00 98.81 233 PHE A N 1
ATOM 1838 C CA . PHE A 1 233 ? -4.420 4.807 13.774 1.00 98.81 233 PHE A CA 1
ATOM 1839 C C . PHE A 1 233 ? -3.183 5.054 14.623 1.00 98.81 233 PHE A C 1
ATOM 1841 O O . PHE A 1 233 ? -2.912 6.194 14.993 1.00 98.81 233 PHE A O 1
ATOM 1848 N N . ASN A 1 234 ? -2.408 4.007 14.881 1.00 98.56 234 ASN A N 1
ATOM 1849 C CA . ASN A 1 234 ? -1.140 4.089 15.590 1.00 98.56 234 ASN A CA 1
ATOM 1850 C C . ASN A 1 234 ? -0.010 3.657 14.655 1.00 98.56 234 ASN A C 1
ATOM 1852 O O . ASN A 1 234 ? 0.055 2.501 14.226 1.00 98.56 234 ASN A O 1
ATOM 1856 N N . THR A 1 235 ? 0.920 4.564 14.375 1.00 98.50 235 THR A N 1
ATOM 1857 C CA . THR A 1 235 ? 2.155 4.244 13.650 1.00 98.50 235 THR A CA 1
ATOM 1858 C C . THR A 1 235 ? 3.371 4.629 14.471 1.00 98.50 235 THR A C 1
ATOM 1860 O O . THR A 1 235 ? 3.279 5.474 15.359 1.00 98.50 235 THR A O 1
ATOM 1863 N N . GLY A 1 236 ? 4.512 4.005 14.194 1.00 96.81 236 GLY A N 1
ATOM 1864 C CA . GLY A 1 236 ? 5.742 4.387 14.872 1.00 96.81 236 GLY A CA 1
ATOM 1865 C C . GLY A 1 236 ? 6.894 3.417 14.703 1.00 96.81 236 GLY A C 1
ATOM 1866 O O . GLY A 1 236 ? 6.908 2.567 13.800 1.00 96.81 236 GLY A O 1
ATOM 1867 N N . ARG A 1 237 ? 7.879 3.550 15.594 1.00 95.25 237 ARG A N 1
ATOM 1868 C CA . ARG A 1 237 ? 9.066 2.694 15.630 1.00 95.25 237 ARG A CA 1
ATOM 1869 C C . ARG A 1 237 ? 9.154 1.915 16.932 1.00 95.25 237 ARG A C 1
ATOM 1871 O O . ARG A 1 237 ? 8.728 2.370 17.986 1.00 95.25 237 ARG A O 1
ATOM 1878 N N . THR A 1 238 ? 9.708 0.716 16.845 1.00 94.38 238 THR A N 1
ATOM 1879 C CA . THR A 1 238 ? 10.032 -0.112 18.008 1.00 94.38 238 THR A CA 1
ATOM 1880 C C . THR A 1 238 ? 11.515 0.025 18.349 1.00 94.38 238 THR A C 1
ATOM 1882 O O . THR A 1 238 ? 12.375 0.097 17.464 1.00 94.38 238 THR A O 1
ATOM 1885 N N . HIS A 1 239 ? 11.811 0.031 19.649 1.00 90.44 239 HIS A N 1
ATOM 1886 C CA . HIS A 1 239 ? 13.164 0.047 20.203 1.00 90.44 239 HIS A CA 1
ATOM 1887 C C . HIS A 1 239 ? 13.324 -1.151 21.145 1.00 90.44 239 HIS A C 1
ATOM 1889 O O . HIS A 1 239 ? 13.218 -1.022 22.360 1.00 90.44 239 HIS A O 1
ATOM 1895 N N . GLY A 1 240 ? 13.509 -2.341 20.570 1.00 88.12 240 GLY A N 1
ATOM 1896 C CA . GLY A 1 240 ? 13.615 -3.598 21.314 1.00 88.12 240 GLY A CA 1
ATOM 1897 C C . GLY A 1 240 ? 12.675 -4.673 20.783 1.00 88.12 240 GLY A C 1
ATOM 1898 O O . GLY A 1 240 ? 12.245 -4.618 19.630 1.00 88.12 240 GLY A O 1
ATOM 1899 N N . GLU A 1 241 ? 12.385 -5.661 21.626 1.00 90.75 241 GLU A N 1
ATOM 1900 C CA . GLU A 1 241 ? 11.377 -6.676 21.330 1.00 90.75 241 GLU A CA 1
ATOM 1901 C C . GLU A 1 241 ? 9.993 -6.239 21.854 1.00 90.75 241 GLU A C 1
ATOM 1903 O O . GLU A 1 241 ? 9.915 -5.679 22.949 1.00 90.75 241 GLU A O 1
ATOM 1908 N N . PRO A 1 242 ? 8.905 -6.504 21.107 1.00 91.69 242 PRO A N 1
ATOM 1909 C CA . PRO A 1 242 ? 8.901 -7.115 19.780 1.00 91.69 242 PRO A CA 1
ATOM 1910 C C . PRO A 1 242 ? 9.394 -6.147 18.691 1.00 91.69 242 PRO A C 1
ATOM 1912 O O . PRO A 1 242 ? 9.019 -4.975 18.650 1.00 91.69 242 PRO A O 1
ATOM 1915 N N . LYS A 1 243 ? 10.196 -6.660 17.748 1.00 93.06 243 LYS A N 1
ATOM 1916 C CA . LYS A 1 243 ? 10.683 -5.873 16.597 1.00 93.06 243 LYS A CA 1
ATOM 1917 C C . LYS A 1 243 ? 9.563 -5.263 15.758 1.00 93.06 243 LYS A C 1
ATOM 1919 O O . LYS A 1 243 ? 9.703 -4.152 15.265 1.00 93.06 243 LYS A O 1
ATOM 1924 N N . HIS A 1 244 ? 8.461 -5.970 15.563 1.00 95.12 244 HIS A N 1
ATOM 1925 C CA . HIS A 1 244 ? 7.317 -5.473 14.805 1.00 95.12 244 HIS A CA 1
ATOM 1926 C C . HIS A 1 244 ? 6.079 -5.557 15.685 1.00 95.12 244 HIS A C 1
ATOM 1928 O O . HIS A 1 244 ? 5.840 -6.602 16.282 1.00 95.12 244 HIS A O 1
ATOM 1934 N N . ILE A 1 245 ? 5.287 -4.486 15.723 1.00 97.25 245 ILE A N 1
ATOM 1935 C CA . ILE A 1 245 ? 3.967 -4.488 16.359 1.00 97.25 245 ILE A CA 1
ATOM 1936 C C . ILE A 1 245 ? 2.953 -4.280 15.250 1.00 97.25 245 ILE A C 1
ATOM 1938 O O . ILE A 1 245 ? 2.992 -3.272 14.546 1.00 97.25 245 ILE A O 1
ATOM 1942 N N . LYS A 1 246 ? 2.080 -5.262 15.067 1.00 98.06 246 LYS A N 1
ATOM 1943 C CA . LYS A 1 246 ? 1.046 -5.272 14.040 1.00 98.06 246 LYS A CA 1
ATOM 1944 C C . LYS A 1 246 ? -0.226 -5.773 14.705 1.00 98.06 246 LYS A C 1
ATOM 1946 O O . LYS A 1 246 ? -0.243 -6.914 15.156 1.00 98.06 246 LYS A O 1
ATOM 1951 N N . ALA A 1 247 ? -1.242 -4.928 14.800 1.00 98.19 247 ALA A N 1
ATOM 1952 C CA . ALA A 1 247 ? -2.486 -5.300 15.455 1.00 98.19 247 ALA A CA 1
ATOM 1953 C C . ALA A 1 247 ? -3.688 -4.559 14.870 1.00 98.19 247 ALA A C 1
ATOM 1955 O O . ALA A 1 247 ? -3.553 -3.448 14.350 1.00 98.19 247 ALA A O 1
ATOM 1956 N N . LEU A 1 248 ? -4.856 -5.178 15.000 1.00 98.31 248 LEU A N 1
ATOM 1957 C CA . LEU A 1 248 ? -6.156 -4.594 14.716 1.00 98.31 248 LEU A CA 1
ATOM 1958 C C . LEU A 1 248 ? -7.095 -4.922 15.876 1.00 98.31 248 LEU A C 1
ATOM 1960 O O . LEU A 1 248 ? -7.315 -6.086 16.186 1.00 98.31 248 LEU A O 1
ATOM 1964 N N . LYS A 1 249 ? -7.657 -3.905 16.517 1.00 98.19 249 LYS A N 1
ATOM 1965 C CA . LYS A 1 249 ? -8.729 -4.057 17.496 1.00 98.19 249 LYS A CA 1
ATOM 1966 C C . LYS A 1 249 ? -10.058 -3.737 16.822 1.00 98.19 249 LYS A C 1
ATOM 1968 O O . LYS A 1 249 ? -10.175 -2.680 16.201 1.00 98.19 249 LYS A O 1
ATOM 1973 N N . VAL A 1 250 ? -11.037 -4.624 16.955 1.00 97.69 250 VAL A N 1
ATOM 1974 C CA . VAL A 1 250 ? -12.420 -4.431 16.497 1.00 97.69 250 VAL A CA 1
ATOM 1975 C C . VAL A 1 250 ? -13.319 -4.423 17.726 1.00 97.69 250 VAL A C 1
ATOM 1977 O O . VAL A 1 250 ? -13.401 -5.425 18.432 1.00 97.69 250 VAL A O 1
ATOM 1980 N N . ASN A 1 251 ? -13.959 -3.288 18.013 1.00 97.00 251 ASN A N 1
ATOM 1981 C CA . ASN A 1 251 ? -14.605 -3.028 19.303 1.00 97.00 251 ASN A CA 1
ATOM 1982 C C . ASN A 1 251 ? -13.645 -3.355 20.469 1.00 97.00 251 ASN A C 1
ATOM 1984 O O . ASN A 1 251 ? -12.629 -2.677 20.635 1.00 97.00 251 ASN A O 1
ATOM 1988 N N . GLU A 1 252 ? -13.932 -4.401 21.249 1.00 96.25 252 GLU A N 1
ATOM 1989 C CA . GLU A 1 252 ? -13.083 -4.852 22.358 1.00 96.25 252 GLU A CA 1
ATOM 1990 C C . GLU A 1 252 ? -12.132 -6.007 22.001 1.00 96.25 252 GLU A C 1
ATOM 1992 O O . GLU A 1 252 ? -11.210 -6.294 22.766 1.00 96.25 252 GLU A O 1
ATOM 1997 N N . SER A 1 253 ? -12.283 -6.615 20.825 1.00 96.69 253 SER A N 1
ATOM 1998 C CA . SER A 1 253 ? -11.531 -7.801 20.405 1.00 96.69 253 SER A CA 1
ATOM 1999 C C . SER A 1 253 ? -10.210 -7.412 19.741 1.00 96.69 253 SER A C 1
ATOM 2001 O O . SER A 1 253 ? -10.200 -6.728 18.716 1.00 96.69 253 SER A O 1
ATOM 2003 N N . LEU A 1 254 ? -9.084 -7.835 20.324 1.00 98.00 254 LEU A N 1
ATOM 2004 C CA . LEU A 1 254 ? -7.737 -7.553 19.821 1.00 98.00 254 LEU A CA 1
ATOM 2005 C C . LEU A 1 254 ? -7.211 -8.707 18.961 1.00 98.00 254 LEU A C 1
ATOM 2007 O O . LEU A 1 254 ? -7.137 -9.842 19.423 1.00 98.00 254 LEU A O 1
ATOM 2011 N N . TYR A 1 255 ? -6.765 -8.371 17.752 1.00 98.31 255 TYR A N 1
ATOM 2012 C CA . TYR A 1 255 ? -6.095 -9.268 16.821 1.00 98.31 255 TYR A CA 1
ATOM 2013 C C . TYR A 1 255 ? -4.636 -8.844 16.660 1.00 98.31 255 TYR A C 1
ATOM 2015 O O . TYR A 1 255 ? -4.350 -7.747 16.178 1.00 98.31 255 TYR A O 1
ATOM 2023 N N . GLU A 1 256 ? -3.704 -9.710 17.038 1.00 98.25 256 GLU A N 1
ATOM 2024 C CA . GLU A 1 256 ? -2.264 -9.494 16.889 1.00 98.25 256 GLU A CA 1
ATOM 2025 C C . GLU A 1 256 ? -1.712 -10.307 15.714 1.00 98.25 256 GLU A C 1
ATOM 2027 O O . GLU A 1 256 ? -2.073 -11.469 15.524 1.00 98.25 256 GLU A O 1
ATOM 2032 N N . PHE A 1 257 ? -0.821 -9.709 14.918 1.00 98.06 257 PHE A N 1
ATOM 2033 C CA . PHE A 1 257 ? -0.291 -10.324 13.701 1.00 98.06 257 PHE A CA 1
ATOM 2034 C C . PHE A 1 257 ? 1.189 -10.684 13.847 1.00 98.06 257 PHE A C 1
ATOM 2036 O O . PHE A 1 257 ? 2.065 -9.816 13.923 1.00 98.06 257 PHE A O 1
ATOM 2043 N N . PHE A 1 258 ? 1.492 -11.974 13.763 1.00 96.94 258 PHE A N 1
ATOM 2044 C CA . PHE A 1 258 ? 2.838 -12.526 13.859 1.00 96.94 258 PHE A CA 1
ATOM 2045 C C . PHE A 1 258 ? 3.293 -13.099 12.521 1.00 96.94 258 PHE A C 1
ATOM 2047 O O . PHE A 1 258 ? 2.498 -13.526 11.690 1.00 96.94 258 PHE A O 1
ATOM 2054 N N . ASN A 1 259 ? 4.602 -13.095 12.289 1.00 95.38 259 ASN A N 1
ATOM 2055 C CA . ASN A 1 259 ? 5.163 -13.764 11.121 1.00 95.38 259 ASN A CA 1
ATOM 2056 C C . ASN A 1 259 ? 5.093 -15.278 11.332 1.00 95.38 259 ASN A C 1
ATOM 2058 O O . ASN A 1 259 ? 5.574 -15.772 12.351 1.00 95.38 259 ASN A O 1
ATOM 2062 N N . ALA A 1 260 ? 4.569 -16.002 10.351 1.00 96.69 260 ALA A N 1
ATOM 2063 C CA . ALA A 1 260 ? 4.442 -17.450 10.403 1.00 96.69 260 ALA A CA 1
ATOM 2064 C C . ALA A 1 260 ? 4.842 -18.096 9.075 1.00 96.69 260 ALA A C 1
ATOM 2066 O O . ALA A 1 260 ? 5.200 -17.420 8.104 1.00 96.69 260 ALA A O 1
ATOM 2067 N N . LYS A 1 261 ? 4.811 -19.429 9.050 1.00 96.12 261 LYS A N 1
ATOM 2068 C CA . LYS A 1 261 ? 4.855 -20.199 7.811 1.00 96.12 261 LYS A CA 1
ATOM 2069 C C . LYS A 1 261 ? 3.502 -20.847 7.578 1.00 96.12 261 LYS A C 1
ATOM 2071 O O . LYS A 1 261 ? 2.937 -21.427 8.502 1.00 96.12 261 LYS A O 1
ATOM 2076 N N . THR A 1 262 ? 3.014 -20.757 6.354 1.00 93.88 262 THR A N 1
ATOM 2077 C CA . THR A 1 262 ? 1.841 -21.497 5.891 1.00 93.88 262 THR A CA 1
ATOM 2078 C C . THR A 1 262 ? 2.155 -22.998 5.784 1.00 93.88 262 THR A C 1
ATOM 2080 O O . THR A 1 262 ? 3.332 -23.382 5.778 1.00 93.88 262 THR A O 1
ATOM 2083 N N . PRO A 1 263 ? 1.138 -23.880 5.692 1.00 90.69 263 PRO A N 1
ATOM 2084 C CA . PRO A 1 263 ? 1.349 -25.328 5.569 1.00 90.69 263 PRO A CA 1
ATOM 2085 C C . PRO A 1 263 ? 2.197 -25.753 4.358 1.00 90.69 263 PRO A C 1
ATOM 2087 O O . PRO A 1 263 ? 2.899 -26.758 4.423 1.00 90.69 263 PRO A O 1
ATOM 2090 N N . ASP A 1 264 ? 2.171 -24.974 3.275 1.00 90.44 264 ASP A N 1
ATOM 2091 C CA . ASP A 1 264 ? 2.999 -25.153 2.072 1.00 90.44 264 ASP A CA 1
ATOM 2092 C C . ASP A 1 264 ? 4.437 -24.601 2.231 1.00 90.44 264 ASP A C 1
ATOM 2094 O O . ASP A 1 264 ? 5.249 -24.666 1.310 1.00 90.44 264 ASP A O 1
ATOM 2098 N N . GLY A 1 265 ? 4.789 -24.087 3.414 1.00 92.88 265 GLY A N 1
ATOM 2099 C CA . GLY A 1 265 ? 6.127 -23.605 3.755 1.00 92.88 265 GLY A CA 1
ATOM 2100 C C . GLY A 1 265 ? 6.436 -22.180 3.288 1.00 92.88 265 GLY A C 1
ATOM 2101 O O . GLY A 1 265 ? 7.554 -21.698 3.523 1.00 92.88 265 GLY A O 1
ATOM 2102 N N . HIS A 1 266 ? 5.479 -21.492 2.659 1.00 94.50 266 HIS A N 1
ATOM 2103 C CA . HIS A 1 266 ? 5.602 -20.078 2.320 1.00 94.50 266 HIS A CA 1
ATOM 2104 C C . HIS A 1 266 ? 5.473 -19.178 3.557 1.00 94.50 266 HIS A C 1
ATOM 2106 O O . HIS A 1 266 ? 5.158 -19.617 4.662 1.00 94.50 266 HIS A O 1
ATOM 2112 N N . PHE A 1 267 ? 5.837 -17.906 3.395 1.00 95.25 267 PHE A N 1
ATOM 2113 C CA . PHE A 1 267 ? 5.622 -16.909 4.440 1.00 95.25 267 PHE A CA 1
ATOM 2114 C C . PHE A 1 267 ? 4.120 -16.638 4.564 1.00 95.25 267 PHE A C 1
ATOM 2116 O O . PHE A 1 267 ? 3.420 -16.565 3.556 1.00 95.25 267 PHE A O 1
ATOM 2123 N N . GLY A 1 268 ? 3.651 -16.485 5.796 1.00 96.94 268 GLY A N 1
ATOM 2124 C CA . GLY A 1 268 ? 2.275 -16.134 6.110 1.00 96.94 268 GLY A CA 1
ATOM 2125 C C . GLY A 1 268 ? 2.195 -15.299 7.377 1.00 96.94 268 GLY A C 1
ATOM 2126 O O . GLY A 1 268 ? 3.213 -14.930 7.975 1.00 96.94 268 GLY A O 1
ATOM 2127 N N . ILE A 1 269 ? 0.967 -15.024 7.794 1.00 97.88 269 ILE A N 1
ATOM 2128 C CA . ILE A 1 269 ? 0.671 -14.252 8.995 1.00 97.88 269 ILE A CA 1
ATOM 2129 C C . ILE A 1 269 ? -0.146 -15.125 9.940 1.00 97.88 269 ILE A C 1
ATOM 2131 O O . ILE A 1 269 ? -1.209 -15.612 9.578 1.00 97.88 269 ILE A O 1
ATOM 2135 N N . GLU A 1 270 ? 0.357 -15.334 11.151 1.00 98.00 270 GLU A N 1
ATOM 2136 C CA . GLU A 1 270 ? -0.441 -15.890 12.240 1.00 98.00 270 GLU A CA 1
ATOM 2137 C C . GLU A 1 270 ? -1.207 -14.747 12.903 1.00 98.00 270 GLU A C 1
ATOM 2139 O O . GLU A 1 270 ? -0.607 -13.767 13.346 1.00 98.00 270 GLU A O 1
ATOM 2144 N N . ILE A 1 271 ? -2.527 -14.867 12.946 1.00 98.12 271 ILE A N 1
ATOM 2145 C CA . ILE A 1 271 ? -3.434 -13.942 13.614 1.00 98.12 271 ILE A CA 1
ATOM 2146 C C . ILE A 1 271 ? -3.825 -14.580 14.946 1.00 98.12 271 ILE A C 1
ATOM 2148 O O . ILE A 1 271 ? -4.285 -15.723 14.959 1.00 98.12 271 ILE A O 1
ATOM 2152 N N . LYS A 1 272 ? -3.618 -13.864 16.055 1.00 97.88 272 LYS A N 1
ATOM 2153 C CA . LYS A 1 272 ? -3.985 -14.314 17.405 1.00 97.88 272 LYS A CA 1
ATOM 2154 C C . LYS A 1 272 ? -4.981 -13.376 18.056 1.00 97.88 272 LYS A C 1
ATOM 2156 O O . LYS A 1 272 ? -4.811 -12.162 17.995 1.00 97.88 272 LYS A O 1
ATOM 2161 N N . THR A 1 273 ? -5.942 -13.971 18.739 1.00 94.88 273 THR A N 1
ATOM 2162 C CA . THR A 1 273 ? -6.826 -13.346 19.722 1.00 94.88 273 THR A CA 1
ATOM 2163 C C . THR A 1 273 ? -6.642 -14.077 21.062 1.00 94.88 273 THR A C 1
ATOM 2165 O O . THR A 1 273 ? -5.904 -15.070 21.125 1.00 94.88 273 THR A O 1
ATOM 2168 N N . PRO A 1 274 ? -7.269 -13.626 22.163 1.00 89.38 274 PRO A N 1
ATOM 2169 C CA . PRO A 1 274 ? -7.293 -14.408 23.398 1.00 89.38 274 PRO A CA 1
ATOM 2170 C C . PRO A 1 274 ? -7.952 -15.792 23.238 1.00 89.38 274 PRO A C 1
ATOM 2172 O O . PRO A 1 274 ? -7.612 -16.717 23.978 1.00 89.38 274 PRO A O 1
ATOM 2175 N N . GLU A 1 275 ? -8.869 -15.947 22.280 1.00 89.25 275 GLU A N 1
ATOM 2176 C CA . GLU A 1 275 ? -9.680 -17.151 22.083 1.00 89.25 275 GLU A CA 1
ATOM 2177 C C . GLU A 1 275 ? -9.186 -18.061 20.946 1.00 89.25 275 GLU A C 1
ATOM 2179 O O . GLU A 1 275 ? -9.371 -19.279 21.007 1.00 89.25 275 GLU A O 1
ATOM 2184 N N . THR A 1 276 ? -8.570 -17.499 19.903 1.00 91.62 276 THR A N 1
ATOM 2185 C CA . THR A 1 276 ? -8.243 -18.202 18.655 1.00 91.62 276 THR A CA 1
ATOM 2186 C C . THR A 1 276 ? -6.851 -17.851 18.128 1.00 91.62 276 THR A C 1
ATOM 2188 O O . THR A 1 276 ? -6.272 -16.802 18.410 1.00 91.62 276 THR A O 1
ATOM 2191 N N . ALA A 1 277 ? -6.283 -18.764 17.340 1.00 96.38 277 ALA A N 1
ATOM 2192 C CA . ALA A 1 277 ? -5.073 -18.519 16.568 1.00 96.38 277 ALA A CA 1
ATOM 2193 C C . ALA A 1 277 ? -5.168 -19.253 15.232 1.00 96.38 277 ALA A C 1
ATOM 2195 O O . ALA A 1 277 ? -5.482 -20.446 15.196 1.00 96.38 277 ALA A O 1
ATOM 2196 N N . PHE A 1 278 ? -4.889 -18.557 14.136 1.00 96.88 278 PHE A N 1
ATOM 2197 C CA . PHE A 1 278 ? -4.921 -19.144 12.800 1.00 96.88 278 PHE A CA 1
ATOM 2198 C C . PHE A 1 278 ? -3.881 -18.503 11.885 1.00 96.88 278 PHE A C 1
ATOM 2200 O O . PHE A 1 278 ? -3.451 -17.373 12.097 1.00 96.88 278 PHE A O 1
ATOM 2207 N N . VAL A 1 279 ? -3.448 -19.244 10.865 1.00 97.75 279 VAL A N 1
ATOM 2208 C CA . VAL A 1 279 ? -2.438 -18.788 9.903 1.00 97.75 279 VAL A CA 1
ATOM 2209 C C . VAL A 1 279 ? -3.103 -18.512 8.566 1.00 97.75 279 VAL A C 1
ATOM 2211 O O . VAL A 1 279 ? -3.781 -19.379 8.020 1.00 97.75 279 VAL A O 1
ATOM 2214 N N . VAL A 1 280 ? -2.859 -17.322 8.031 1.00 97.56 280 VAL A N 1
ATOM 2215 C CA . VAL A 1 280 ? -3.265 -16.909 6.687 1.00 97.56 280 VAL A CA 1
ATOM 2216 C C . VAL A 1 280 ? -2.044 -16.742 5.790 1.00 97.56 280 VAL A C 1
ATOM 2218 O O . VAL A 1 280 ? -0.904 -16.632 6.256 1.00 97.56 280 VAL A O 1
ATOM 2221 N N . GLU A 1 281 ? -2.277 -16.748 4.483 1.00 97.62 281 GLU A N 1
ATOM 2222 C CA . GLU A 1 281 ? -1.233 -16.499 3.491 1.00 97.62 281 GLU A CA 1
ATOM 2223 C C . GLU A 1 281 ? -0.677 -15.072 3.592 1.00 97.62 281 GLU A C 1
ATOM 2225 O O . GLU A 1 281 ? -1.303 -14.188 4.177 1.00 97.62 281 GLU A O 1
ATOM 2230 N N . ASP A 1 282 ? 0.508 -14.836 3.019 1.00 97.62 282 ASP A N 1
ATOM 2231 C CA . ASP A 1 282 ? 1.055 -13.482 2.905 1.00 97.62 282 ASP A CA 1
ATOM 2232 C C . ASP A 1 282 ? 0.043 -12.562 2.190 1.00 97.62 282 ASP A C 1
ATOM 2234 O O . ASP A 1 282 ? -0.294 -12.819 1.030 1.00 97.62 282 ASP A O 1
ATOM 2238 N N . PRO A 1 283 ? -0.415 -11.472 2.829 1.00 97.56 283 PRO A N 1
ATOM 2239 C CA . PRO A 1 283 ? -1.313 -10.505 2.212 1.00 97.56 283 PRO A CA 1
ATOM 2240 C C . PRO A 1 283 ? -0.838 -9.996 0.853 1.00 97.56 283 PRO A C 1
ATOM 2242 O O . PRO A 1 283 ? -1.653 -9.793 -0.041 1.00 97.56 283 PRO A O 1
ATOM 2245 N N . MET A 1 284 ? 0.475 -9.818 0.671 1.00 97.69 284 MET A N 1
ATOM 2246 C CA . MET A 1 284 ? 1.033 -9.405 -0.615 1.00 97.69 284 MET A CA 1
ATOM 2247 C C . MET A 1 284 ? 0.797 -10.474 -1.684 1.00 97.69 284 MET A C 1
ATOM 2249 O O . MET A 1 284 ? 0.304 -10.157 -2.760 1.00 97.69 284 MET A O 1
ATOM 2253 N N . ARG A 1 285 ? 1.082 -11.744 -1.372 1.00 97.56 285 ARG A N 1
ATOM 2254 C CA . ARG A 1 285 ? 0.832 -12.883 -2.269 1.00 97.56 285 ARG A CA 1
ATOM 2255 C C . ARG A 1 285 ? -0.639 -12.937 -2.686 1.00 97.56 285 ARG A C 1
ATOM 2257 O O . ARG A 1 285 ? -0.929 -13.075 -3.870 1.00 97.56 285 ARG A O 1
ATOM 2264 N N . VAL A 1 286 ? -1.554 -12.789 -1.724 1.00 98.06 286 VAL A N 1
ATOM 2265 C CA . VAL A 1 286 ? -3.002 -12.774 -1.987 1.00 98.06 286 VAL A CA 1
ATOM 2266 C C . VAL A 1 286 ? -3.373 -11.622 -2.921 1.00 98.06 286 VAL A C 1
ATOM 2268 O O . VAL A 1 286 ? -4.036 -11.855 -3.923 1.00 98.06 286 VAL A O 1
ATOM 2271 N N . MET A 1 287 ? -2.901 -10.397 -2.666 1.00 97.81 287 MET A N 1
ATOM 2272 C CA . MET A 1 287 ? -3.198 -9.249 -3.536 1.00 97.81 287 MET A CA 1
ATOM 2273 C C . MET A 1 287 ? -2.750 -9.460 -4.985 1.00 97.81 287 MET A C 1
ATOM 2275 O O . MET A 1 287 ? -3.506 -9.158 -5.906 1.00 97.81 287 MET A O 1
ATOM 2279 N N . LEU A 1 288 ? -1.534 -9.972 -5.191 1.00 98.31 288 LEU A N 1
ATOM 2280 C CA . LEU A 1 288 ? -1.003 -10.208 -6.535 1.00 98.31 288 LEU A CA 1
ATOM 2281 C C . LEU A 1 288 ? -1.777 -11.327 -7.256 1.00 98.31 288 LEU A C 1
ATOM 2283 O O . LEU A 1 288 ? -2.064 -11.203 -8.446 1.00 98.31 288 LEU A O 1
ATOM 2287 N N . ARG A 1 289 ? -2.194 -12.377 -6.534 1.00 98.06 289 ARG A N 1
ATOM 2288 C CA . ARG A 1 289 ? -3.070 -13.435 -7.065 1.00 98.06 289 ARG A CA 1
ATOM 2289 C C . ARG A 1 289 ? -4.427 -12.901 -7.501 1.00 98.06 289 ARG A C 1
ATOM 2291 O O . ARG A 1 289 ? -4.867 -13.181 -8.612 1.00 98.06 289 ARG A O 1
ATOM 2298 N N . GLU A 1 290 ? -5.088 -12.132 -6.639 1.00 97.69 290 GLU A N 1
ATOM 2299 C CA . GLU A 1 290 ? -6.374 -11.506 -6.959 1.00 97.69 290 GLU A CA 1
ATOM 2300 C C . GLU A 1 290 ? -6.241 -10.617 -8.201 1.00 97.69 290 GLU A C 1
ATOM 2302 O O . GLU A 1 290 ? -7.061 -10.696 -9.114 1.00 97.69 290 GLU A O 1
ATOM 2307 N N . TYR A 1 291 ? -5.142 -9.870 -8.313 1.00 98.19 291 TYR A N 1
ATOM 2308 C CA . TYR A 1 291 ? -4.876 -9.036 -9.479 1.00 98.19 291 TYR A CA 1
ATOM 2309 C C . TYR A 1 291 ? -4.681 -9.827 -10.778 1.00 98.19 291 TYR A C 1
ATOM 2311 O O . TYR A 1 291 ? -5.209 -9.415 -11.816 1.00 98.19 291 TYR A O 1
ATOM 2319 N N . LEU A 1 292 ? -3.983 -10.972 -10.751 1.00 97.69 292 LEU A N 1
ATOM 2320 C CA . LEU A 1 292 ? -3.895 -11.883 -11.910 1.00 97.69 292 LEU A CA 1
A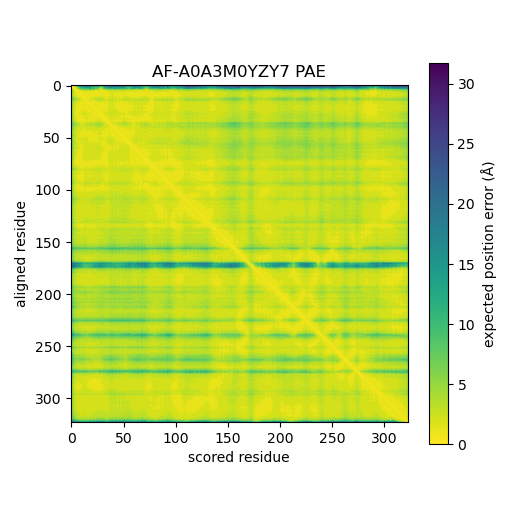TOM 2321 C C . LEU A 1 292 ? -5.272 -12.378 -12.343 1.00 97.69 292 LEU A C 1
ATOM 2323 O O . LEU A 1 292 ? -5.520 -12.531 -13.534 1.00 97.69 292 LEU A O 1
ATOM 2327 N N . ASN A 1 293 ? -6.175 -12.558 -11.383 1.00 96.88 293 ASN A N 1
ATOM 2328 C CA . ASN A 1 293 ? -7.557 -12.961 -11.615 1.00 96.88 293 ASN A CA 1
ATOM 2329 C C . ASN A 1 293 ? -8.496 -11.778 -11.917 1.00 96.88 293 ASN A C 1
ATOM 2331 O O . ASN A 1 293 ? -9.713 -11.947 -11.883 1.00 96.88 293 ASN A O 1
ATOM 2335 N N . HIS A 1 294 ? -7.953 -10.589 -12.207 1.00 96.12 294 HIS A N 1
ATOM 2336 C CA . HIS A 1 294 ? -8.705 -9.354 -12.474 1.00 96.12 294 HIS A CA 1
ATOM 2337 C C . HIS A 1 294 ? -9.605 -8.884 -11.318 1.00 96.12 294 HIS A C 1
ATOM 2339 O O . HIS A 1 294 ? -10.519 -8.087 -11.519 1.00 96.12 294 HIS A O 1
ATOM 2345 N N . ASN A 1 295 ? -9.325 -9.324 -10.092 1.00 96.50 295 ASN A N 1
ATOM 2346 C CA . ASN A 1 295 ? -9.959 -8.806 -8.890 1.00 96.50 295 ASN A CA 1
ATOM 2347 C C . ASN A 1 295 ? -9.076 -7.719 -8.261 1.00 96.50 295 ASN A C 1
ATOM 2349 O O . ASN A 1 295 ? -8.074 -7.990 -7.595 1.00 96.50 295 ASN A O 1
ATOM 2353 N N . ILE A 1 296 ? -9.435 -6.461 -8.505 1.00 96.19 296 ILE A N 1
ATOM 2354 C CA . ILE A 1 296 ? -8.656 -5.306 -8.062 1.00 96.19 296 ILE A CA 1
ATOM 2355 C C . ILE A 1 296 ? -9.117 -4.886 -6.668 1.00 96.19 296 ILE A C 1
ATOM 2357 O O . ILE A 1 296 ? -10.195 -4.322 -6.495 1.00 96.19 296 ILE A O 1
ATOM 2361 N N . LEU A 1 297 ? -8.263 -5.124 -5.669 1.00 94.06 297 LEU A N 1
ATOM 2362 C CA . LEU A 1 297 ? -8.562 -4.768 -4.285 1.00 94.06 297 LEU A CA 1
ATOM 2363 C C . LEU A 1 297 ? -8.564 -3.251 -4.075 1.00 94.06 297 LEU A C 1
ATOM 2365 O O . LEU A 1 297 ? -9.575 -2.687 -3.678 1.00 94.06 297 LEU A O 1
ATOM 2369 N N . VAL A 1 298 ? -7.443 -2.581 -4.353 1.00 97.31 298 VAL A N 1
ATOM 2370 C CA . VAL A 1 298 ? -7.311 -1.120 -4.228 1.00 97.31 298 VAL A CA 1
ATOM 2371 C C . VAL A 1 298 ? -6.973 -0.540 -5.594 1.00 97.31 298 VAL A C 1
ATOM 2373 O O . VAL A 1 298 ? -5.804 -0.381 -5.942 1.00 97.31 298 VAL A O 1
ATOM 2376 N N . GLY A 1 299 ? -8.021 -0.277 -6.375 1.00 97.94 299 GLY A N 1
ATOM 2377 C CA . GLY A 1 299 ? -7.916 0.371 -7.682 1.00 97.94 299 GLY A CA 1
ATOM 2378 C C . GLY A 1 299 ? -7.561 1.851 -7.579 1.00 97.94 299 GLY A C 1
ATOM 2379 O O . GLY A 1 299 ? -7.417 2.392 -6.480 1.00 97.94 299 GLY A O 1
ATOM 2380 N N . ILE A 1 300 ? -7.441 2.520 -8.726 1.00 98.31 300 ILE A N 1
ATOM 2381 C CA . ILE A 1 300 ? -6.952 3.901 -8.777 1.00 98.31 300 ILE A CA 1
ATOM 2382 C C . ILE A 1 300 ? -7.823 4.881 -7.981 1.00 98.31 300 ILE A C 1
ATOM 2384 O O . ILE A 1 300 ? -7.287 5.646 -7.189 1.00 98.31 300 ILE A O 1
ATOM 2388 N N . ASP A 1 301 ? -9.154 4.809 -8.068 1.00 97.75 301 ASP A N 1
ATOM 2389 C CA . ASP A 1 301 ? -10.018 5.736 -7.321 1.00 97.75 301 ASP A CA 1
ATOM 2390 C C . ASP A 1 301 ? -9.865 5.551 -5.798 1.00 97.75 301 ASP A C 1
ATOM 2392 O O . ASP A 1 301 ? -9.729 6.519 -5.050 1.00 97.75 301 ASP A O 1
ATOM 2396 N N . ALA A 1 302 ? -9.758 4.300 -5.336 1.00 97.38 302 ALA A N 1
ATOM 2397 C CA . ALA A 1 302 ? -9.480 3.997 -3.933 1.00 97.38 302 ALA A CA 1
ATOM 2398 C C . ALA A 1 302 ? -8.072 4.447 -3.499 1.00 97.38 302 ALA A C 1
ATOM 2400 O O . ALA A 1 302 ? -7.885 4.883 -2.360 1.00 97.38 302 ALA A O 1
ATOM 2401 N N . ALA A 1 303 ? -7.080 4.365 -4.391 1.00 98.31 303 ALA A N 1
ATOM 2402 C CA . ALA A 1 303 ? -5.726 4.858 -4.152 1.00 98.31 303 ALA A CA 1
ATOM 2403 C C . ALA A 1 303 ? -5.692 6.392 -4.005 1.00 98.31 303 ALA A C 1
ATOM 2405 O O . ALA A 1 303 ? -4.928 6.924 -3.195 1.00 98.31 303 ALA A O 1
ATOM 2406 N N . ILE A 1 304 ? -6.555 7.107 -4.728 1.00 98.31 304 ILE A N 1
ATOM 2407 C CA . ILE A 1 304 ? -6.688 8.567 -4.644 1.00 98.31 304 ILE A CA 1
ATOM 2408 C C . ILE A 1 304 ? -7.326 8.978 -3.328 1.00 98.31 304 ILE A C 1
ATOM 2410 O O . ILE A 1 304 ? -6.769 9.822 -2.626 1.00 98.31 304 ILE A O 1
ATOM 2414 N N . THR A 1 305 ? -8.414 8.324 -2.921 1.00 97.81 305 THR A N 1
ATOM 2415 C CA . THR A 1 305 ? -8.998 8.530 -1.588 1.00 97.81 305 THR A CA 1
ATOM 2416 C C . THR A 1 305 ? -7.972 8.255 -0.485 1.00 97.81 305 THR A C 1
ATOM 2418 O O . THR A 1 305 ? -7.815 9.062 0.433 1.00 97.81 305 THR A O 1
ATOM 2421 N N . ASN A 1 306 ? -7.201 7.167 -0.603 1.00 98.38 306 ASN A N 1
ATOM 2422 C CA . ASN A 1 306 ? -6.117 6.853 0.330 1.00 98.38 306 ASN A CA 1
ATOM 2423 C C . ASN A 1 306 ? -5.064 7.972 0.394 1.00 98.38 306 ASN A C 1
ATOM 2425 O O . ASN A 1 306 ? -4.673 8.385 1.485 1.00 98.38 306 ASN A O 1
ATOM 2429 N N . THR A 1 307 ? -4.656 8.498 -0.763 1.00 98.62 307 THR A N 1
ATOM 2430 C CA . THR A 1 307 ? -3.675 9.587 -0.888 1.00 98.62 307 THR A CA 1
ATOM 2431 C C . THR A 1 307 ? -4.197 10.887 -0.283 1.00 98.62 307 THR A C 1
ATOM 2433 O O . THR A 1 307 ? -3.482 11.548 0.466 1.00 98.62 307 THR A O 1
ATOM 2436 N N . GLN A 1 308 ? -5.460 11.235 -0.524 1.00 98.44 308 GLN A N 1
ATOM 2437 C CA . GLN A 1 308 ? -6.097 12.409 0.073 1.00 98.44 308 GLN A CA 1
ATOM 2438 C C . GLN A 1 308 ? -6.101 12.324 1.603 1.00 98.44 308 GLN A C 1
ATOM 2440 O O . GLN A 1 308 ? -5.735 13.286 2.282 1.00 98.44 308 GLN A O 1
ATOM 2445 N N . TRP A 1 309 ? -6.470 11.165 2.157 1.00 98.44 309 TRP A N 1
ATOM 2446 C CA . TRP A 1 309 ? -6.461 10.957 3.606 1.00 98.44 309 TRP A CA 1
ATOM 2447 C C . TRP A 1 309 ? -5.038 10.997 4.171 1.00 98.44 309 TRP A C 1
ATOM 2449 O O . TRP A 1 309 ? -4.801 11.620 5.211 1.00 98.44 309 TRP A O 1
ATOM 2459 N N . LEU A 1 310 ? -4.083 10.383 3.469 1.00 98.69 310 LEU A N 1
ATOM 2460 C CA . LEU A 1 310 ? -2.670 10.363 3.837 1.00 98.69 310 LEU A CA 1
ATOM 2461 C C . LEU A 1 310 ? -2.080 11.773 3.897 1.00 98.69 310 LEU A C 1
ATOM 2463 O O . LEU A 1 310 ? -1.454 12.132 4.891 1.00 98.69 310 LEU A O 1
ATOM 2467 N N . LEU A 1 311 ? -2.286 12.579 2.856 1.00 98.62 311 LEU A N 1
ATOM 2468 C CA . LEU A 1 311 ? -1.697 13.912 2.766 1.00 98.62 311 LEU A CA 1
ATOM 2469 C C . LEU A 1 311 ? -2.351 14.893 3.745 1.00 98.62 311 LEU A C 1
ATOM 2471 O O . LEU A 1 311 ? -1.647 15.679 4.376 1.00 98.62 311 LEU A O 1
ATOM 2475 N N . LYS A 1 312 ? -3.668 14.797 3.965 1.00 98.38 312 LYS A N 1
ATOM 2476 C CA . LYS A 1 312 ? -4.363 15.635 4.953 1.00 98.38 312 LYS A CA 1
ATOM 2477 C C . LYS A 1 312 ? -3.901 15.357 6.385 1.00 98.38 312 LYS A C 1
ATOM 2479 O O . LYS A 1 312 ? -3.689 16.283 7.167 1.00 98.38 312 LYS A O 1
ATOM 2484 N N . THR A 1 313 ? -3.712 14.084 6.728 1.00 98.44 313 THR A N 1
ATOM 2485 C CA . THR A 1 313 ? -3.163 13.693 8.036 1.00 98.44 313 THR A CA 1
ATOM 2486 C C . THR A 1 313 ? -1.681 14.053 8.160 1.00 98.44 313 THR A C 1
ATOM 2488 O O . THR A 1 313 ? -1.263 14.544 9.206 1.00 98.44 313 THR A O 1
ATOM 2491 N N . TYR A 1 314 ? -0.901 13.914 7.085 1.00 98.25 314 TYR A N 1
ATOM 2492 C CA . TYR A 1 314 ? 0.488 14.373 7.021 1.00 98.25 314 TYR A CA 1
ATOM 2493 C C . TYR A 1 314 ? 0.627 15.874 7.320 1.00 98.25 314 TYR A C 1
ATOM 2495 O O . TYR A 1 314 ? 1.446 16.243 8.161 1.00 98.25 314 TYR A O 1
ATOM 2503 N N . GLU A 1 315 ? -0.192 16.744 6.714 1.00 97.62 315 GLU A N 1
ATOM 2504 C CA . GLU A 1 315 ? -0.164 18.185 7.018 1.00 97.62 315 GLU A CA 1
ATOM 2505 C C . GLU A 1 315 ? -0.447 18.473 8.493 1.00 97.62 315 GLU A C 1
ATOM 2507 O O . GLU A 1 315 ? 0.203 19.333 9.090 1.00 97.62 315 GLU A O 1
ATOM 2512 N N . ALA A 1 316 ? -1.405 17.759 9.092 1.00 97.69 316 ALA A N 1
ATOM 2513 C CA . ALA A 1 316 ? -1.722 17.910 10.507 1.00 97.69 316 ALA A CA 1
ATOM 2514 C C . ALA A 1 316 ? -0.526 17.531 11.395 1.00 97.69 316 ALA A C 1
ATOM 2516 O O . ALA A 1 316 ? -0.206 18.268 12.327 1.00 97.69 316 ALA A O 1
ATOM 2517 N N . ILE A 1 317 ? 0.178 16.441 11.063 1.00 98.00 317 ILE A N 1
ATOM 2518 C CA . ILE A 1 317 ? 1.400 16.017 11.764 1.00 98.00 317 ILE A CA 1
ATOM 2519 C C . ILE A 1 317 ? 2.497 17.071 11.631 1.00 98.00 317 ILE A C 1
ATOM 2521 O O . ILE A 1 317 ? 3.092 17.459 12.633 1.00 98.00 317 ILE A O 1
ATOM 2525 N N . VAL A 1 318 ? 2.746 17.573 10.417 1.00 96.69 318 VAL A N 1
ATOM 2526 C CA . VAL A 1 318 ? 3.767 18.605 10.180 1.00 96.69 318 VAL A CA 1
ATOM 2527 C C . VAL A 1 318 ? 3.480 19.861 11.003 1.00 96.69 318 VAL A C 1
ATOM 2529 O O . VAL A 1 318 ? 4.389 20.369 11.654 1.00 96.69 318 VAL A O 1
ATOM 2532 N N . ARG A 1 319 ? 2.225 20.330 11.034 1.00 96.06 319 ARG A N 1
ATOM 2533 C CA . ARG A 1 319 ? 1.830 21.500 11.837 1.00 96.06 319 ARG A CA 1
ATOM 2534 C C . ARG A 1 319 ? 2.011 21.250 13.334 1.00 96.06 319 ARG A C 1
ATOM 2536 O O . ARG A 1 319 ? 2.544 22.113 14.015 1.00 96.06 319 ARG A O 1
ATOM 2543 N N . HIS A 1 320 ? 1.617 20.077 13.830 1.00 95.56 320 HIS A N 1
ATOM 2544 C CA . HIS A 1 320 ? 1.733 19.720 15.248 1.00 95.56 320 HIS A CA 1
ATOM 2545 C C . HIS A 1 320 ? 3.186 19.634 15.729 1.00 95.56 320 HIS A C 1
ATOM 2547 O O . HIS A 1 320 ? 3.491 20.024 16.846 1.00 95.56 320 HIS A O 1
ATOM 2553 N N . VAL A 1 321 ? 4.102 19.138 14.893 1.00 92.44 321 VAL A N 1
ATOM 2554 C CA . VAL A 1 321 ? 5.530 19.032 15.249 1.00 92.44 321 VAL A CA 1
ATOM 2555 C C . VAL A 1 321 ? 6.243 20.394 15.210 1.00 92.44 321 VAL A C 1
ATOM 2557 O O . VAL A 1 321 ? 7.325 20.540 15.773 1.00 92.44 321 VAL A O 1
ATOM 2560 N N . GLN A 1 322 ? 5.663 21.394 14.542 1.00 89.19 322 GLN A N 1
ATOM 2561 C CA . GLN A 1 322 ? 6.219 22.749 14.447 1.00 89.19 322 GLN A CA 1
ATOM 2562 C C . GLN A 1 322 ? 5.775 23.688 15.580 1.00 89.19 322 GLN A C 1
ATOM 2564 O O . GLN A 1 322 ? 6.399 24.737 15.750 1.00 89.19 322 GLN A O 1
ATOM 2569 N N . THR A 1 323 ? 4.712 23.344 16.314 1.00 77.19 323 THR A N 1
ATOM 2570 C CA . THR A 1 323 ? 4.187 24.109 17.463 1.00 77.19 323 THR A CA 1
ATOM 2571 C C . THR A 1 323 ? 4.827 23.681 18.771 1.00 77.19 323 THR A C 1
ATOM 2573 O O . THR A 1 323 ? 5.163 24.580 19.571 1.00 77.19 323 THR A O 1
#

Secondary structure (DSSP, 8-state):
-PPPPPEEEEE-TTTTHHHHHHHHHHTT-EEEEEE-S-GGGHHHHHHHHHHHS----EEES-HHHHHHHH--SEEEE-S-GGGHHHHHHHHHHH---EEEEESSSS--TTS-HHHHHHHHHHHHHHHHHTT--EEEE-SHHHHHHHHHHHHHHH-TT----EEEEEEEEE--STT--HHHHHHHHHHHHHHHHHHH-TT-EE-GGG-EEEEETTEEEEEEEEEETTEEEEEEEEEEEESSSSS-EEEEEETTEEEEEEEEE-TTSSEEEEEE-SS-EEEEE-HHHHHHHHHHTT--SS-HHHHHHHHHHHHHHHHHHHHHHH-

Solvent-accessible surface area (backbone atoms only — not comparable to full-atom values): 17396 Å² total; per-residue (Å²): 130,83,78,80,62,51,28,29,33,32,33,23,42,77,62,68,24,40,56,50,47,48,37,39,42,75,69,56,30,38,48,43,27,36,25,40,95,48,76,89,54,44,65,60,39,52,53,52,44,46,75,76,42,93,64,79,44,52,77,44,66,44,62,67,62,48,41,72,74,58,62,37,52,29,39,36,40,35,53,66,41,68,50,39,58,60,52,52,53,51,43,59,75,70,43,90,38,29,39,36,32,43,66,42,69,64,50,47,93,94,54,54,68,70,58,48,53,49,53,48,51,53,52,46,51,53,36,59,78,66,71,48,56,40,34,47,62,47,44,40,40,55,54,50,51,56,50,51,56,54,46,41,72,77,41,70,86,63,79,83,45,34,39,37,41,36,44,28,39,60,65,88,58,85,86,58,57,37,57,60,47,40,57,71,49,42,51,28,62,50,40,24,52,46,66,77,36,74,72,53,43,75,40,71,90,67,48,44,80,49,75,59,84,42,33,41,38,39,37,42,34,24,37,44,87,97,42,68,33,42,32,36,42,39,36,29,59,31,91,57,87,66,49,60,46,39,35,44,28,51,61,90,50,53,36,40,55,40,88,39,66,36,98,90,68,44,68,16,34,29,42,35,43,98,89,50,73,51,74,42,67,34,37,59,50,52,52,55,45,34,43,77,71,73,44,63,85,34,29,55,70,56,42,46,55,36,47,53,55,49,51,56,52,40,53,53,46,54,53,62,76,72,107

Nearest PDB structures (foldseek):
  3gfg-assembly3_F  TM=6.886E-01  e=1.941E-13  Bacillus subtilis subsp. subtilis str. 168
  2nxc-assembly1_A  TM=6.871E-01  e=5.755E-02  Thermus thermophilus HB8
  3egv-assembly1_A  TM=6.702E-01  e=6.472E-02  Thermus thermophilus HB8
  2zbr-assembly1_A  TM=6.793E-01  e=7.718E-02  Thermus thermophilus
  2zbq-assembly1_A  TM=6.099E-01  e=1.234E-01  Thermus thermophilus

Radius of gyration: 19.8 Å; Cα contacts (8 Å, |Δi|>4): 627; chains: 1; bounding box: 53×49×49 Å

Sequence (323 aa):
MASPAPKVVIVGARGIGRHHARWWYVEGAEPAGIVGTNAATLPETVKTLQSMFPFAGIAGTSLNDLIHRCQPDIVDICCPHPAHARYIHETINESDARIVCEKPLVFDPDKTVPQLLEEAEELRQLIHEHERDFLLTTQYPVLARHVLDDYHQHWPAESILALEATLKTPGKVENLPPQYIWIDLAPHLLAMVHQLFPEAHPCWEDMNLNVVGQDVTIMLPFTIGNRLLKVTFNTGRTHGEPKHIKALKVNESLYEFFNAKTPDGHFGIEIKTPETAFVVEDPMRVMLREYLNHNILVGIDAAITNTQWLLKTYEAIVRHVQT